Protein AF-A0A2H9QC93-F1 (afdb_monomer_lite)

Radius of gyration: 19.46 Å; chains: 1; bounding box: 47×38×58 Å

Sequence (223 aa):
YMKEIALVILLTTVISAYIIFNTILGAKALGFVEGIILLGIFLWYAFYSLRRKPRIGKANCDINRSQALHAFLIFTAAIILVLISSSFVVDNAIKLARIFNIAESFIGATIIAIGTSLPELSIGMAAIRKKQYGLALGDAVGSNAINLTLVLGMAAVLNPVTVILPIFIAALLFAIVANMILFYVTAVMPKLDRRGGLGFLLIYVLYIVVIFYLQSRELGVGL

Structure (mmCIF, N/CA/C/O backbone):
data_AF-A0A2H9QC93-F1
#
_entry.id   AF-A0A2H9QC93-F1
#
loop_
_atom_site.group_PDB
_atom_site.id
_atom_site.type_symbol
_atom_site.label_atom_id
_atom_site.label_alt_id
_atom_site.label_comp_id
_atom_site.label_asym_id
_atom_site.label_entity_id
_atom_site.label_seq_id
_atom_site.pdbx_PDB_ins_code
_atom_site.Cartn_x
_atom_site.Cartn_y
_atom_site.Cartn_z
_atom_site.occupancy
_atom_site.B_iso_or_equiv
_atom_site.auth_seq_id
_atom_site.auth_comp_id
_atom_site.auth_asym_id
_atom_site.auth_atom_id
_atom_site.pdbx_PDB_model_num
ATOM 1 N N . TYR A 1 1 ? -16.459 5.402 9.717 1.00 59.66 1 TYR A N 1
ATOM 2 C CA . TYR A 1 1 ? -16.191 4.083 9.127 1.00 59.66 1 TYR A CA 1
ATOM 3 C C . TYR A 1 1 ? -16.734 3.936 7.716 1.00 59.66 1 TYR A C 1
ATOM 5 O O . TYR A 1 1 ? -16.014 4.330 6.818 1.00 59.66 1 TYR A O 1
ATOM 13 N N . MET A 1 2 ? -17.966 3.471 7.463 1.00 65.56 2 MET A N 1
ATOM 14 C CA . MET A 1 2 ? -18.356 3.074 6.088 1.00 65.56 2 MET A CA 1
ATOM 15 C C . MET A 1 2 ? -18.277 4.199 5.038 1.00 65.56 2 MET A C 1
ATOM 17 O O . MET A 1 2 ? -17.755 3.978 3.956 1.00 65.56 2 MET A O 1
ATOM 21 N N . LYS A 1 3 ? -18.702 5.429 5.371 1.00 71.94 3 LYS A N 1
ATOM 22 C CA . LYS A 1 3 ? -18.590 6.586 4.455 1.00 71.94 3 LYS A CA 1
ATOM 23 C C . LYS A 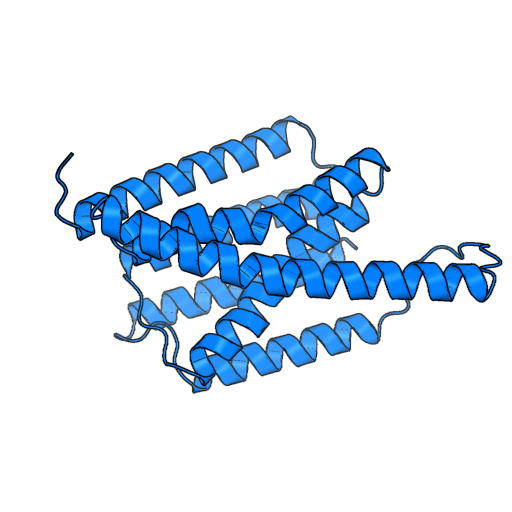1 3 ? -17.145 7.043 4.205 1.00 71.94 3 LYS A C 1
ATOM 25 O O . LYS A 1 3 ? -16.857 7.562 3.138 1.00 71.94 3 LYS A O 1
ATOM 30 N N . GLU A 1 4 ? -16.252 6.878 5.182 1.00 74.44 4 GLU A N 1
ATOM 31 C CA . GLU A 1 4 ? -14.830 7.240 5.045 1.00 74.44 4 GLU A CA 1
ATOM 32 C C . GLU A 1 4 ? -14.110 6.211 4.185 1.00 74.44 4 GLU A C 1
ATOM 34 O O . GLU A 1 4 ? -13.444 6.578 3.228 1.00 74.44 4 GLU A O 1
ATOM 39 N N . ILE A 1 5 ? -14.336 4.928 4.471 1.00 77.38 5 ILE A N 1
ATOM 40 C CA . ILE A 1 5 ? -13.840 3.818 3.660 1.00 77.38 5 ILE A CA 1
ATOM 41 C C . ILE A 1 5 ? -14.307 3.978 2.209 1.00 77.38 5 ILE A C 1
ATOM 43 O O . ILE A 1 5 ? -13.490 3.934 1.299 1.00 77.38 5 ILE A O 1
ATOM 47 N N . ALA A 1 6 ? -15.595 4.253 1.992 1.00 81.50 6 ALA A N 1
ATOM 48 C CA . ALA A 1 6 ? -16.150 4.494 0.664 1.00 81.50 6 ALA A CA 1
ATOM 49 C C . ALA A 1 6 ? -15.491 5.682 -0.061 1.00 81.50 6 ALA A C 1
ATOM 51 O O . ALA A 1 6 ? -15.173 5.568 -1.241 1.00 81.50 6 ALA A O 1
ATOM 52 N N . LEU A 1 7 ? -15.258 6.803 0.636 1.00 82.56 7 LEU A N 1
ATOM 53 C CA . LEU A 1 7 ? -14.573 7.971 0.070 1.00 82.56 7 LEU A CA 1
ATOM 54 C C . LEU A 1 7 ? -13.136 7.635 -0.340 1.00 82.56 7 LEU A C 1
ATOM 56 O O . LEU A 1 7 ? -12.712 8.019 -1.426 1.00 82.56 7 LEU A O 1
ATOM 60 N N . VAL A 1 8 ? -12.401 6.917 0.511 1.00 84.50 8 VAL A N 1
ATOM 61 C CA . VAL A 1 8 ? -11.021 6.515 0.222 1.00 84.50 8 VAL A CA 1
ATOM 62 C C . VAL A 1 8 ? -10.971 5.558 -0.960 1.00 84.50 8 VAL A C 1
ATOM 64 O O . VAL A 1 8 ? -10.171 5.773 -1.861 1.00 84.50 8 VAL A O 1
ATOM 67 N N . ILE A 1 9 ? -11.852 4.556 -0.996 1.00 85.12 9 ILE A N 1
ATOM 68 C CA . ILE A 1 9 ? -11.943 3.609 -2.113 1.00 85.12 9 ILE A CA 1
ATOM 69 C C . ILE A 1 9 ? -12.261 4.343 -3.422 1.00 85.12 9 ILE A C 1
ATOM 71 O O . ILE A 1 9 ? -11.641 4.075 -4.449 1.00 85.12 9 ILE A O 1
ATOM 75 N N . LEU A 1 10 ? -13.203 5.291 -3.404 1.00 86.44 10 LEU A N 1
ATOM 76 C CA . LEU A 1 10 ? -13.526 6.092 -4.585 1.00 86.44 10 LEU A CA 1
ATOM 77 C C . LEU A 1 10 ? -12.310 6.905 -5.044 1.00 86.44 10 LEU A C 1
ATOM 79 O O . LEU A 1 10 ? -11.969 6.898 -6.223 1.00 86.44 10 LEU A O 1
ATOM 83 N N . LEU A 1 11 ? -11.639 7.572 -4.106 1.00 87.44 11 LEU A N 1
ATOM 84 C CA . LEU A 1 11 ? -10.477 8.410 -4.375 1.00 87.44 11 LEU A CA 1
ATOM 85 C C . LEU A 1 11 ? -9.320 7.597 -4.968 1.00 87.44 11 LEU A C 1
ATOM 87 O O . LEU A 1 11 ? -8.777 7.981 -6.001 1.00 87.44 11 LEU A O 1
ATOM 91 N N . THR A 1 12 ? -8.981 6.447 -4.381 1.00 85.81 12 THR A N 1
ATOM 92 C CA . THR A 1 12 ? -7.921 5.569 -4.898 1.00 85.81 12 THR A CA 1
ATOM 93 C C . THR A 1 12 ? -8.278 4.977 -6.261 1.00 85.81 12 THR A C 1
ATOM 95 O O . THR A 1 12 ? -7.402 4.838 -7.114 1.00 85.81 12 THR A O 1
ATOM 98 N N . THR A 1 13 ? -9.559 4.696 -6.513 1.00 87.50 13 THR A N 1
ATOM 99 C CA . THR A 1 13 ? -10.051 4.227 -7.820 1.00 87.50 13 THR A CA 1
ATOM 100 C C . THR A 1 13 ? -9.930 5.308 -8.892 1.00 87.50 13 THR A C 1
ATOM 102 O O . THR A 1 13 ? -9.418 5.034 -9.975 1.00 87.50 13 THR A O 1
ATOM 105 N N . VAL A 1 14 ? -10.345 6.544 -8.592 1.00 89.12 14 VAL A N 1
ATOM 106 C CA . VAL A 1 14 ? -10.242 7.681 -9.523 1.00 89.12 14 VAL A CA 1
ATOM 107 C C . VAL A 1 14 ? -8.781 7.999 -9.837 1.00 89.12 14 VAL A C 1
ATOM 109 O O . VAL A 1 14 ? -8.443 8.187 -11.003 1.00 89.12 14 VAL A O 1
ATOM 112 N N . ILE A 1 15 ? -7.905 7.994 -8.827 1.00 87.19 15 ILE A N 1
ATOM 113 C CA . ILE A 1 15 ? -6.460 8.177 -9.024 1.00 87.19 15 ILE A CA 1
ATOM 114 C C . ILE A 1 15 ? -5.897 7.079 -9.929 1.00 87.19 15 ILE A C 1
ATOM 116 O O . ILE A 1 15 ? -5.194 7.381 -10.890 1.00 87.19 15 ILE A O 1
ATOM 120 N N . SER A 1 16 ? -6.242 5.816 -9.668 1.00 84.31 16 SER A N 1
ATOM 121 C CA . SER A 1 16 ? -5.775 4.685 -10.481 1.00 84.31 16 SER A CA 1
ATOM 122 C C . SER A 1 16 ? -6.232 4.811 -11.938 1.00 84.31 16 SER A C 1
ATOM 124 O O . SER A 1 16 ? -5.433 4.625 -12.853 1.00 84.31 16 SER A O 1
ATOM 126 N N . ALA A 1 17 ? -7.493 5.189 -12.167 1.00 85.50 17 ALA A N 1
ATOM 127 C CA . ALA A 1 17 ? -8.035 5.400 -13.508 1.00 85.50 17 ALA A CA 1
ATOM 128 C C . ALA A 1 17 ? -7.360 6.575 -14.236 1.00 85.50 17 ALA A C 1
ATOM 130 O O . ALA A 1 17 ? -7.019 6.450 -15.412 1.00 85.50 17 ALA A O 1
ATOM 131 N N . TYR A 1 18 ? -7.120 7.689 -13.536 1.00 87.94 18 TYR A N 1
ATOM 132 C CA . TYR A 1 18 ? -6.386 8.837 -14.073 1.00 87.94 18 TYR A CA 1
ATOM 133 C C . TYR A 1 18 ? -4.965 8.450 -14.495 1.00 87.94 18 TYR A C 1
ATOM 135 O O . TYR A 1 18 ? -4.544 8.783 -15.601 1.00 87.94 18 TYR A O 1
ATOM 143 N N . ILE A 1 19 ? -4.246 7.706 -13.649 1.00 83.81 19 ILE A N 1
ATOM 144 C CA . ILE A 1 19 ? -2.886 7.251 -13.955 1.00 83.81 19 ILE A CA 1
ATOM 145 C C . ILE A 1 19 ? -2.888 6.352 -15.197 1.00 83.81 19 ILE A C 1
ATOM 147 O O . ILE A 1 19 ? -2.056 6.553 -16.081 1.00 83.81 19 ILE A O 1
ATOM 151 N N . ILE A 1 20 ? -3.833 5.409 -15.311 1.00 82.69 20 ILE A N 1
ATOM 152 C CA . ILE A 1 20 ? -3.966 4.557 -16.507 1.00 82.69 20 ILE A CA 1
ATOM 153 C C . ILE A 1 20 ? -4.199 5.414 -17.755 1.00 82.69 20 ILE A C 1
ATOM 155 O O . ILE A 1 20 ? -3.507 5.237 -18.755 1.00 82.69 20 ILE A O 1
ATOM 159 N N . PHE A 1 21 ? -5.142 6.356 -17.695 1.00 83.56 21 PHE A N 1
ATOM 160 C CA . PHE A 1 21 ? -5.472 7.232 -18.819 1.00 83.56 21 PHE A CA 1
ATOM 161 C C . PHE A 1 21 ? -4.267 8.068 -19.270 1.00 83.56 21 PHE A C 1
ATOM 163 O O . PHE A 1 21 ? -3.953 8.099 -20.459 1.00 83.56 21 PHE A O 1
ATOM 170 N N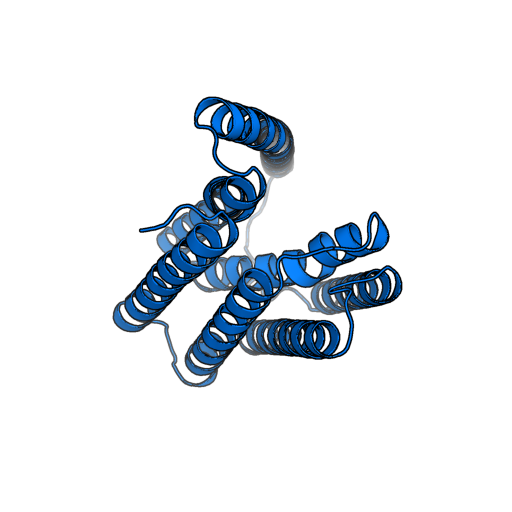 . ASN A 1 22 ? -3.548 8.676 -18.323 1.00 81.06 22 ASN A N 1
ATOM 171 C CA . ASN A 1 22 ? -2.343 9.457 -18.607 1.00 81.06 22 ASN A CA 1
ATOM 172 C C . ASN A 1 22 ? -1.232 8.585 -19.220 1.00 81.06 22 ASN A C 1
ATOM 174 O O . ASN A 1 22 ? -0.610 8.965 -20.208 1.00 81.06 22 ASN A O 1
ATOM 178 N N . THR A 1 23 ? -1.047 7.372 -18.686 1.00 77.56 23 THR A N 1
ATOM 179 C CA . THR A 1 23 ? -0.049 6.401 -19.170 1.00 77.56 23 THR A CA 1
ATOM 180 C C . THR A 1 23 ? -0.344 5.921 -20.597 1.00 77.56 23 THR A C 1
ATOM 182 O O . THR A 1 23 ? 0.581 5.666 -21.361 1.00 77.56 23 THR A O 1
ATOM 185 N N . ILE A 1 24 ? -1.618 5.804 -20.989 1.00 78.00 24 ILE A N 1
ATOM 186 C CA . ILE A 1 24 ? -2.009 5.425 -22.359 1.00 78.00 24 ILE A CA 1
ATOM 187 C C . ILE A 1 24 ? -1.773 6.582 -23.347 1.00 78.00 24 ILE A C 1
ATOM 189 O O . ILE A 1 24 ? -1.448 6.337 -24.508 1.00 78.00 24 ILE A O 1
ATOM 193 N N . LEU A 1 25 ? -1.926 7.835 -22.902 1.00 76.38 25 LEU A N 1
ATOM 194 C CA . LEU A 1 25 ? -1.821 9.029 -23.750 1.00 76.38 25 LEU A CA 1
ATOM 195 C C . LEU A 1 25 ? -0.393 9.575 -23.925 1.00 76.38 25 LEU A C 1
ATOM 197 O O . LEU A 1 25 ? -0.166 10.375 -24.833 1.00 76.38 25 LEU A O 1
ATOM 201 N N . GLY A 1 26 ? 0.575 9.164 -23.102 1.00 66.38 26 GLY A N 1
ATOM 202 C CA . GLY A 1 26 ? 1.954 9.644 -23.189 1.00 66.38 26 GLY A CA 1
ATOM 203 C C . GLY A 1 26 ? 2.968 8.694 -22.551 1.00 66.38 26 GLY A C 1
ATOM 204 O O . GLY A 1 26 ? 2.665 7.964 -21.618 1.00 66.38 26 GLY A O 1
ATOM 205 N N . ALA A 1 27 ? 4.213 8.721 -23.032 1.00 58.69 27 ALA A N 1
ATOM 206 C CA . ALA A 1 27 ? 5.264 7.759 -22.669 1.00 58.69 27 ALA A CA 1
ATOM 207 C C . ALA A 1 27 ? 5.741 7.793 -21.192 1.00 58.69 27 ALA A C 1
ATOM 209 O O . ALA A 1 27 ? 6.632 7.025 -20.829 1.00 58.69 27 ALA A O 1
ATOM 210 N N . LYS A 1 28 ? 5.199 8.669 -20.331 1.00 64.38 28 LYS A N 1
ATOM 211 C CA . LYS A 1 28 ? 5.548 8.759 -18.900 1.00 64.38 28 LYS A CA 1
ATOM 212 C C . LYS A 1 28 ? 4.322 8.440 -18.049 1.00 64.38 28 LYS A C 1
ATOM 214 O O . LYS A 1 28 ? 3.309 9.116 -18.173 1.00 64.38 28 LYS A O 1
ATOM 219 N N . ALA A 1 29 ? 4.436 7.453 -17.160 1.00 66.31 29 ALA A N 1
ATOM 220 C CA . ALA A 1 29 ? 3.321 7.044 -16.307 1.00 66.31 29 ALA A CA 1
ATOM 221 C C . ALA A 1 29 ? 3.020 8.057 -15.193 1.00 66.31 29 ALA A C 1
ATOM 223 O O . ALA A 1 29 ? 1.859 8.385 -14.955 1.00 66.31 29 ALA A O 1
ATOM 224 N N . LEU A 1 30 ? 4.057 8.586 -14.533 1.00 79.62 30 LEU A N 1
ATOM 225 C CA . LEU A 1 30 ? 3.939 9.643 -13.524 1.00 79.62 30 LEU A CA 1
ATOM 226 C C . LEU A 1 30 ? 5.135 10.594 -13.582 1.00 79.62 30 LEU A C 1
ATOM 228 O O . LEU A 1 30 ? 6.289 10.164 -13.511 1.00 79.62 30 LEU A O 1
ATOM 232 N N . GLY A 1 31 ? 4.855 11.891 -13.684 1.00 85.69 31 GLY A N 1
ATOM 233 C CA . GLY A 1 31 ? 5.841 12.957 -13.615 1.00 85.69 31 GLY A CA 1
ATOM 234 C C . GLY A 1 31 ? 5.791 13.729 -12.297 1.00 85.69 31 GLY A C 1
ATOM 235 O O . GLY A 1 31 ? 5.028 13.438 -11.376 1.00 85.69 31 GLY A O 1
ATOM 236 N N . PHE A 1 32 ? 6.628 14.761 -12.231 1.00 88.69 32 PHE A N 1
ATOM 237 C CA . PHE A 1 32 ? 6.755 15.637 -11.068 1.00 88.69 32 PHE A CA 1
ATOM 238 C C . PHE A 1 32 ? 5.438 16.345 -10.711 1.00 88.69 32 PHE A C 1
ATOM 240 O O . PHE A 1 32 ? 5.093 16.467 -9.536 1.00 88.69 32 PHE A O 1
ATOM 247 N N . VAL A 1 33 ? 4.683 16.789 -11.725 1.00 89.19 33 VAL A N 1
ATOM 248 C CA . VAL A 1 33 ? 3.412 17.506 -11.536 1.00 89.19 33 VAL A CA 1
ATOM 249 C C . VAL A 1 33 ? 2.370 16.585 -10.909 1.00 89.19 33 VAL A C 1
ATOM 251 O O . VAL A 1 33 ? 1.734 16.956 -9.922 1.00 89.19 33 VAL A O 1
ATOM 254 N N . GLU A 1 34 ? 2.232 15.364 -11.426 1.00 89.00 34 GLU A N 1
ATOM 255 C CA . GLU A 1 34 ? 1.343 14.349 -10.862 1.00 89.00 34 GLU A CA 1
ATOM 256 C C . GLU A 1 34 ? 1.750 13.994 -9.430 1.00 89.00 34 GLU A C 1
ATOM 258 O O . GLU A 1 34 ? 0.888 13.869 -8.560 1.00 89.00 34 GLU A O 1
ATOM 263 N N . GLY A 1 35 ? 3.056 13.916 -9.159 1.00 91.06 35 GLY A N 1
ATOM 264 C CA . GLY A 1 35 ? 3.582 13.714 -7.813 1.00 91.06 35 GLY A CA 1
ATOM 265 C C . GLY A 1 35 ? 3.124 14.789 -6.821 1.00 91.06 35 GLY A C 1
ATOM 266 O O . GLY A 1 35 ? 2.610 14.460 -5.751 1.00 91.06 35 GLY A O 1
ATOM 267 N N . ILE A 1 36 ? 3.216 16.073 -7.189 1.00 93.69 36 ILE A N 1
ATOM 268 C CA . ILE A 1 36 ? 2.723 17.183 -6.352 1.00 93.69 36 ILE A CA 1
ATOM 269 C C . ILE A 1 36 ? 1.214 17.074 -6.115 1.00 93.69 36 ILE A C 1
ATOM 271 O O . ILE A 1 36 ? 0.755 17.274 -4.988 1.00 93.69 36 ILE A O 1
ATOM 275 N N . ILE A 1 37 ? 0.438 16.744 -7.151 1.00 92.81 37 ILE A N 1
ATOM 276 C CA . ILE A 1 37 ? -1.017 16.580 -7.034 1.00 92.81 37 ILE A CA 1
ATOM 277 C C . ILE A 1 37 ? -1.347 15.470 -6.028 1.00 92.81 37 ILE A C 1
ATOM 279 O O . ILE A 1 37 ? -2.167 15.680 -5.131 1.00 92.81 37 ILE A O 1
ATOM 283 N N . LEU A 1 38 ? -0.679 14.316 -6.121 1.00 93.19 38 LEU A N 1
ATOM 284 C CA . LEU A 1 38 ? -0.872 13.194 -5.198 1.00 93.19 38 LEU A CA 1
ATOM 285 C C . LEU A 1 38 ? -0.523 13.560 -3.750 1.00 93.19 38 LEU A C 1
ATOM 287 O O . LEU A 1 38 ? -1.285 13.232 -2.837 1.00 93.19 38 LEU A O 1
ATOM 291 N N . LEU A 1 39 ? 0.567 14.301 -3.532 1.00 94.88 39 LEU A N 1
ATOM 292 C CA . LEU A 1 39 ? 0.931 14.803 -2.203 1.00 94.88 39 LEU A CA 1
ATOM 293 C C . LEU A 1 39 ? -0.089 15.820 -1.669 1.00 94.88 39 LEU A C 1
ATOM 295 O O . LEU A 1 39 ? -0.432 15.789 -0.486 1.00 94.88 39 LEU A O 1
ATOM 299 N N . GLY A 1 40 ? -0.635 16.683 -2.529 1.00 94.88 40 GLY A N 1
ATOM 300 C CA . GLY A 1 40 ? -1.725 17.592 -2.169 1.00 94.88 40 GLY A CA 1
ATOM 301 C C . GLY A 1 40 ? -2.985 16.840 -1.729 1.00 94.88 40 GLY A C 1
ATOM 302 O O . GLY A 1 40 ? -3.584 17.174 -0.702 1.00 94.88 40 GLY A O 1
ATOM 303 N N . ILE A 1 41 ? -3.346 15.775 -2.451 1.00 93.12 41 ILE A N 1
ATOM 304 C CA . ILE A 1 41 ? -4.461 14.889 -2.091 1.00 93.12 41 ILE A CA 1
ATOM 305 C C . ILE A 1 41 ? -4.188 14.179 -0.758 1.00 93.12 41 ILE A C 1
ATOM 307 O O . ILE A 1 41 ? -5.089 14.109 0.080 1.00 93.12 41 ILE A O 1
ATOM 311 N N . PHE A 1 42 ? -2.960 13.702 -0.526 1.00 93.62 42 PHE A N 1
ATOM 312 C CA . PHE A 1 42 ? -2.562 13.106 0.752 1.00 93.62 42 PHE A CA 1
ATOM 313 C C . PHE A 1 42 ? -2.759 14.084 1.916 1.00 93.62 42 PHE A C 1
ATOM 315 O O . PHE A 1 42 ? -3.401 13.735 2.907 1.00 93.62 42 PHE A O 1
ATOM 322 N N . LEU A 1 43 ? -2.249 15.315 1.793 1.00 94.06 43 LEU A N 1
ATOM 323 C CA . LEU A 1 43 ? -2.374 16.339 2.834 1.00 94.06 43 LEU A CA 1
ATOM 324 C C . LEU A 1 43 ? -3.838 16.697 3.099 1.00 94.06 43 LEU A C 1
ATOM 326 O O . LEU A 1 43 ? -4.251 16.792 4.258 1.00 94.06 43 LEU A O 1
ATOM 330 N N . TRP A 1 44 ? -4.640 16.843 2.042 1.00 92.44 44 TRP A N 1
ATOM 331 C CA . TRP A 1 44 ? -6.077 17.070 2.167 1.00 92.44 44 TRP A CA 1
ATOM 332 C C . TRP A 1 44 ? -6.771 15.915 2.896 1.00 92.44 44 TRP A C 1
ATOM 334 O O . TRP A 1 44 ? -7.521 16.156 3.845 1.00 92.44 44 TRP A O 1
ATOM 344 N N . TYR A 1 45 ? -6.494 14.668 2.508 1.00 88.06 45 TYR A N 1
ATOM 345 C CA . TYR A 1 45 ? -7.068 13.479 3.137 1.00 88.06 45 TYR A CA 1
ATOM 346 C C . TYR A 1 45 ? -6.660 13.362 4.611 1.00 88.06 45 TYR A C 1
ATOM 348 O O . TYR A 1 45 ? -7.520 13.161 5.474 1.00 88.06 45 TYR A O 1
ATOM 356 N N . ALA A 1 46 ? -5.376 13.554 4.922 1.00 88.44 46 ALA A N 1
ATOM 357 C CA . ALA A 1 46 ? -4.858 13.535 6.286 1.00 88.44 46 ALA A CA 1
ATOM 358 C C . ALA A 1 46 ? -5.541 14.602 7.152 1.00 88.44 46 ALA A C 1
ATOM 360 O O . ALA A 1 46 ? -6.014 14.316 8.252 1.00 88.44 46 ALA A O 1
ATOM 361 N N . PHE A 1 47 ? -5.680 15.822 6.635 1.00 89.94 4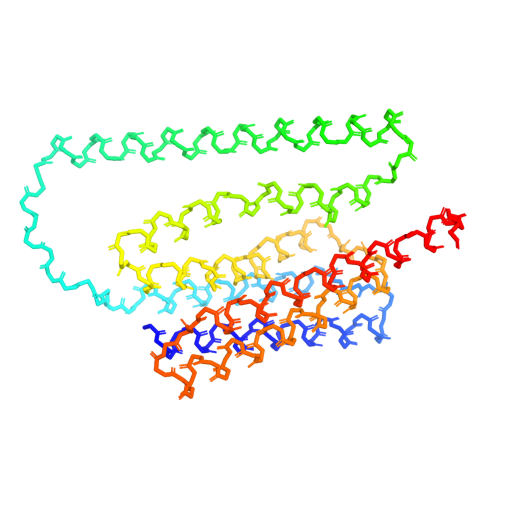7 PHE A N 1
ATOM 362 C CA . PHE A 1 47 ? -6.333 16.916 7.344 1.00 89.94 47 PHE A CA 1
ATOM 363 C C . PHE A 1 47 ? -7.838 16.698 7.538 1.00 89.94 47 PHE A C 1
ATOM 365 O O . PHE A 1 47 ? -8.374 16.939 8.624 1.00 89.94 47 PHE A O 1
ATOM 372 N N . TYR A 1 48 ? -8.522 16.210 6.503 1.00 86.75 48 TYR A N 1
ATOM 373 C CA . TYR A 1 48 ? -9.929 15.823 6.571 1.00 86.75 48 TYR A CA 1
ATOM 374 C C . TYR A 1 48 ? -10.156 14.726 7.622 1.00 86.75 48 TYR A C 1
ATOM 376 O O . TYR A 1 48 ? -11.113 14.807 8.396 1.00 86.75 48 TYR A O 1
ATOM 384 N N . SER A 1 49 ? -9.253 13.744 7.685 1.00 81.94 49 SER A N 1
ATOM 385 C CA . SER A 1 49 ? -9.279 12.654 8.662 1.00 81.94 49 SER A CA 1
ATOM 386 C C . SER A 1 49 ? -9.054 13.164 10.093 1.00 81.94 49 SER A C 1
ATOM 388 O O . SER A 1 49 ? -9.842 12.855 10.987 1.00 81.94 49 SER A O 1
ATOM 390 N N . LEU A 1 50 ? -8.061 14.037 10.308 1.00 82.31 50 LEU A N 1
ATOM 391 C CA . LEU A 1 50 ? -7.739 14.607 11.627 1.00 82.31 50 LEU A CA 1
ATOM 392 C C . LEU A 1 50 ? -8.840 15.513 12.195 1.00 82.31 50 LEU A C 1
ATOM 394 O O . LEU A 1 50 ? -9.046 15.558 13.407 1.00 82.31 50 LEU A O 1
ATOM 398 N N . ARG A 1 51 ? -9.561 16.251 11.344 1.00 83.38 51 ARG A N 1
ATOM 399 C CA . ARG A 1 51 ? -10.633 17.161 11.789 1.00 83.38 51 ARG A CA 1
ATOM 400 C C . ARG A 1 51 ? -11.904 16.444 12.239 1.00 83.38 51 ARG A C 1
ATOM 402 O O . ARG A 1 51 ? -12.801 17.075 12.804 1.00 83.38 51 ARG A O 1
ATOM 409 N N . ARG A 1 52 ? -12.017 15.138 12.008 1.00 74.56 52 ARG A N 1
ATOM 410 C CA . ARG A 1 52 ? -13.158 14.353 12.475 1.00 74.56 52 ARG A CA 1
ATOM 411 C C . ARG A 1 52 ? -12.892 13.873 13.897 1.00 74.56 52 ARG A C 1
ATOM 413 O O . ARG A 1 52 ? -11.884 13.236 14.175 1.00 74.56 52 ARG A O 1
ATOM 420 N N . LYS A 1 53 ? -13.831 14.146 14.811 1.00 60.31 53 LYS A N 1
ATOM 421 C CA . LYS A 1 53 ? -13.775 13.598 16.173 1.00 60.31 53 LYS A CA 1
ATOM 422 C C . LYS A 1 53 ? -13.704 12.068 16.080 1.00 60.31 53 LYS A C 1
ATOM 424 O O . LYS A 1 53 ? -14.606 11.483 15.468 1.00 60.31 53 LYS A O 1
ATOM 429 N N . PRO A 1 54 ? -12.697 11.417 16.689 1.00 58.62 54 PRO A N 1
ATOM 430 C CA . PRO A 1 54 ? -12.644 9.969 16.731 1.00 58.62 54 PRO A CA 1
ATOM 431 C C . PRO A 1 54 ? -13.952 9.455 17.333 1.00 58.62 54 PRO A C 1
ATOM 433 O O . PRO A 1 54 ? -14.312 9.828 18.450 1.00 58.62 54 PRO A O 1
ATOM 436 N N . ARG A 1 55 ? -14.673 8.574 16.631 1.00 54.12 55 ARG A N 1
ATOM 437 C CA . ARG A 1 55 ? -15.712 7.739 17.261 1.00 54.12 55 ARG A CA 1
ATOM 438 C C . ARG A 1 55 ? -15.034 6.621 18.055 1.00 54.12 55 ARG A C 1
ATOM 440 O O . ARG A 1 55 ? -15.300 5.443 17.849 1.00 54.12 55 ARG A O 1
ATOM 447 N N . ILE A 1 56 ? -14.109 7.000 18.926 1.00 54.84 56 ILE A N 1
ATOM 448 C CA . ILE A 1 56 ? -13.612 6.132 19.977 1.00 54.84 56 ILE A CA 1
ATOM 449 C C . ILE A 1 56 ? -14.688 6.253 21.049 1.00 54.84 56 ILE A C 1
ATOM 451 O O . ILE A 1 56 ? -14.862 7.322 21.636 1.00 54.84 56 ILE A O 1
ATOM 455 N N . GLY A 1 57 ? -15.497 5.205 21.230 1.00 48.69 57 GLY A N 1
ATOM 456 C CA . GLY A 1 57 ? -16.345 5.129 22.419 1.00 48.69 57 GLY A CA 1
ATOM 457 C C . GLY A 1 57 ? -15.442 5.379 23.618 1.00 48.69 57 GLY A C 1
ATOM 458 O O . GLY A 1 57 ? -14.363 4.793 23.639 1.00 48.69 57 GLY A O 1
ATOM 459 N N . LYS A 1 58 ? -15.815 6.308 24.515 1.00 43.62 58 LYS A N 1
ATOM 460 C CA . LYS A 1 58 ? -15.003 6.693 25.680 1.00 43.62 58 LYS A CA 1
ATOM 461 C C . LYS A 1 58 ? -14.435 5.423 26.310 1.00 43.62 58 LYS A C 1
ATOM 463 O O . LYS A 1 58 ? -15.157 4.685 26.972 1.00 43.62 58 LYS A O 1
ATOM 468 N N . ALA A 1 59 ? -13.165 5.142 26.043 1.00 51.88 59 ALA A N 1
ATOM 469 C CA . ALA A 1 59 ? -12.466 4.104 26.753 1.00 51.88 59 ALA A CA 1
ATOM 470 C C . ALA A 1 59 ? -12.250 4.715 28.131 1.00 51.88 59 ALA A C 1
ATOM 472 O O . ALA A 1 59 ? -11.468 5.655 28.268 1.00 51.88 59 ALA A O 1
ATOM 473 N N . ASN A 1 60 ? -13.015 4.257 29.123 1.00 51.25 60 ASN A N 1
ATOM 474 C CA . ASN A 1 60 ? -12.693 4.495 30.524 1.00 51.25 60 ASN A CA 1
ATOM 475 C C . ASN A 1 60 ? -11.404 3.721 30.805 1.00 51.25 60 ASN A C 1
ATOM 477 O O . ASN A 1 60 ? -11.422 2.600 31.305 1.00 51.25 60 ASN A O 1
ATOM 481 N N . CYS A 1 61 ? -10.288 4.277 30.362 1.00 58.16 61 CYS A N 1
ATOM 482 C CA . CYS A 1 61 ? -8.972 3.807 30.710 1.00 58.16 61 CYS A CA 1
ATOM 483 C C . CYS A 1 61 ? -8.345 4.945 31.496 1.00 58.16 61 CYS A C 1
ATOM 485 O O . CYS A 1 61 ? -7.898 5.933 30.912 1.00 58.16 61 CYS A O 1
ATOM 487 N N . ASP A 1 62 ? -8.320 4.796 32.816 1.00 69.50 62 ASP A N 1
ATOM 488 C CA . ASP A 1 62 ? -7.396 5.533 33.669 1.00 69.50 62 ASP A CA 1
ATOM 489 C C . ASP A 1 62 ? -5.983 5.038 33.329 1.00 69.50 62 ASP A C 1
ATOM 491 O O . ASP A 1 62 ? -5.410 4.173 33.992 1.00 69.50 62 ASP A O 1
ATOM 495 N N . ILE A 1 63 ? -5.453 5.502 32.193 1.00 75.75 63 ILE A N 1
ATOM 496 C CA . ILE A 1 63 ? -4.119 5.135 31.727 1.00 75.75 63 ILE A CA 1
ATOM 497 C C . ILE A 1 63 ? -3.129 5.876 32.615 1.00 75.75 63 ILE A C 1
ATOM 499 O O . ILE A 1 63 ? -2.992 7.098 32.545 1.00 75.75 63 ILE A O 1
ATOM 503 N N . ASN A 1 64 ? -2.417 5.128 33.452 1.00 86.50 64 ASN A N 1
ATOM 504 C CA . ASN A 1 64 ? -1.373 5.697 34.290 1.00 86.50 64 ASN A CA 1
ATOM 505 C C . ASN A 1 64 ? -0.208 6.209 33.413 1.00 86.50 64 ASN A C 1
ATOM 507 O O . ASN A 1 64 ? 0.114 5.614 32.380 1.00 86.50 64 ASN A O 1
ATOM 511 N N . ARG A 1 65 ? 0.484 7.277 33.835 1.00 86.94 65 ARG A N 1
ATOM 512 C CA . ARG A 1 65 ? 1.598 7.898 33.086 1.00 86.94 65 ARG A CA 1
ATOM 513 C C . ARG A 1 65 ? 2.697 6.890 32.724 1.00 86.94 65 ARG A C 1
ATOM 515 O O . ARG A 1 65 ? 3.269 6.966 31.641 1.00 86.94 65 ARG A O 1
ATOM 522 N N . SER A 1 66 ? 2.946 5.918 33.603 1.00 85.81 66 SER A N 1
ATOM 523 C CA . SER A 1 66 ? 3.891 4.818 33.365 1.00 85.81 66 SER A CA 1
ATOM 524 C C . SER A 1 66 ? 3.447 3.886 32.225 1.00 85.81 66 SER A C 1
ATOM 526 O O . SER A 1 66 ? 4.264 3.521 31.383 1.00 85.81 66 SER A O 1
ATOM 528 N N . GLN A 1 67 ? 2.150 3.569 32.128 1.00 87.94 67 GLN A N 1
ATOM 529 C CA . GLN A 1 67 ? 1.605 2.736 31.048 1.00 87.94 67 GLN A CA 1
ATOM 530 C C . GLN A 1 67 ? 1.663 3.458 29.699 1.00 87.94 67 GLN A C 1
ATOM 532 O O . GLN A 1 67 ? 2.027 2.850 28.695 1.00 87.94 67 GLN A O 1
ATOM 537 N N . ALA A 1 68 ? 1.367 4.762 29.679 1.00 88.56 68 ALA A N 1
ATOM 538 C CA . ALA A 1 68 ? 1.487 5.579 28.474 1.00 88.56 68 ALA A CA 1
ATOM 539 C C . ALA A 1 68 ? 2.942 5.656 27.980 1.00 88.56 68 ALA A C 1
ATOM 541 O O . ALA A 1 68 ? 3.196 5.477 26.790 1.00 88.56 68 ALA A O 1
ATOM 542 N N . LEU A 1 69 ? 3.900 5.859 28.894 1.00 92.12 69 LEU A N 1
ATOM 543 C CA . LEU A 1 69 ? 5.323 5.878 28.552 1.00 92.12 69 LEU A CA 1
ATOM 544 C C . LEU A 1 69 ? 5.787 4.519 28.015 1.00 92.12 69 LEU A C 1
ATOM 546 O O . LEU A 1 69 ? 6.461 4.468 26.992 1.00 92.12 69 LEU A O 1
ATOM 550 N N . HIS A 1 70 ? 5.393 3.420 28.661 1.00 92.56 70 HIS A N 1
ATOM 551 C CA . HIS A 1 70 ? 5.750 2.077 28.208 1.00 92.56 70 HIS A CA 1
ATOM 552 C C . HIS A 1 70 ? 5.186 1.773 26.812 1.00 92.56 70 HIS A C 1
ATOM 554 O O . HIS A 1 70 ? 5.916 1.299 25.943 1.00 92.56 70 HIS A O 1
ATOM 560 N N . ALA A 1 71 ? 3.919 2.122 26.562 1.00 90.50 71 ALA A N 1
ATOM 561 C C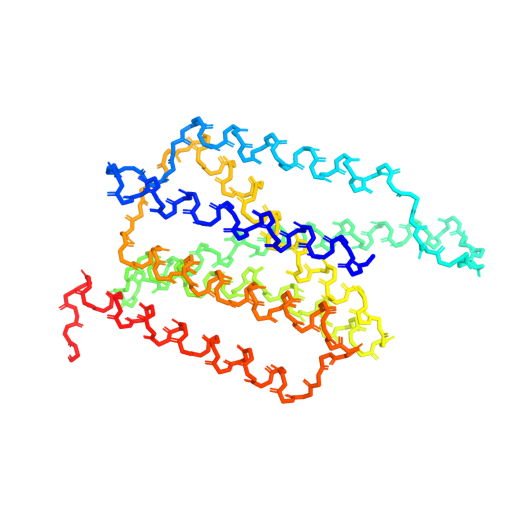A . ALA A 1 71 ? 3.301 1.980 25.246 1.00 90.50 71 ALA A CA 1
ATOM 562 C C . ALA A 1 71 ? 4.022 2.820 24.180 1.00 90.50 71 ALA A C 1
ATOM 564 O O . ALA A 1 71 ? 4.294 2.323 23.090 1.00 90.50 71 ALA A O 1
ATOM 565 N N . PHE A 1 72 ? 4.379 4.066 24.504 1.00 92.31 72 PHE A N 1
ATOM 566 C CA . PHE A 1 72 ? 5.116 4.948 23.602 1.00 92.31 72 PHE A CA 1
ATOM 567 C C . PHE A 1 72 ? 6.513 4.408 23.267 1.00 92.31 72 PHE A C 1
ATOM 569 O O . PHE A 1 72 ? 6.911 4.421 22.101 1.00 92.31 72 PHE A O 1
ATOM 576 N N . LEU A 1 73 ? 7.243 3.891 24.261 1.00 95.12 73 LEU A N 1
ATOM 577 C CA . LEU A 1 73 ? 8.564 3.293 24.054 1.00 95.12 73 LEU A CA 1
ATOM 578 C C . LEU A 1 73 ? 8.482 2.049 23.166 1.00 95.12 73 LEU A C 1
ATOM 580 O O . LEU A 1 73 ? 9.243 1.948 22.206 1.00 95.12 73 LEU A O 1
ATOM 584 N N . ILE A 1 74 ? 7.537 1.141 23.435 1.00 93.88 74 ILE A N 1
ATOM 585 C CA . ILE A 1 74 ? 7.327 -0.054 22.603 1.00 93.88 74 ILE A CA 1
ATOM 586 C C . ILE A 1 74 ? 6.960 0.346 21.174 1.00 93.88 74 ILE A C 1
ATOM 588 O O . ILE A 1 74 ? 7.526 -0.192 20.226 1.00 93.88 74 ILE A O 1
ATOM 592 N N . PHE A 1 75 ? 6.041 1.300 21.010 1.00 88.69 75 PHE A N 1
ATOM 593 C CA . PHE A 1 75 ? 5.616 1.778 19.696 1.00 88.69 75 PHE A CA 1
ATOM 594 C C . PHE A 1 75 ? 6.787 2.367 18.901 1.00 88.69 75 PHE A C 1
ATOM 596 O O . PHE A 1 75 ? 6.998 2.013 17.742 1.00 88.69 75 PHE A O 1
ATOM 603 N N . THR A 1 76 ? 7.596 3.208 19.545 1.00 91.44 76 THR A N 1
ATOM 604 C CA . THR A 1 76 ? 8.768 3.828 18.918 1.00 91.44 76 THR A CA 1
ATOM 605 C C . THR A 1 76 ? 9.826 2.783 18.554 1.00 91.44 76 THR A C 1
ATOM 607 O O . THR A 1 76 ? 10.338 2.791 17.436 1.00 91.44 76 THR A O 1
ATOM 610 N N . ALA A 1 77 ? 10.116 1.840 19.455 1.00 94.25 77 ALA A N 1
ATOM 611 C CA . ALA A 1 77 ? 11.055 0.751 19.190 1.00 94.25 77 ALA A CA 1
ATOM 612 C C . ALA A 1 77 ? 10.587 -0.146 18.031 1.00 94.25 77 ALA A C 1
ATOM 614 O O . ALA A 1 77 ? 11.393 -0.524 17.182 1.00 94.25 77 ALA A O 1
ATOM 615 N N . ALA A 1 78 ? 9.285 -0.442 17.955 1.00 89.94 78 ALA A N 1
ATOM 616 C CA . ALA A 1 78 ? 8.704 -1.220 16.867 1.00 89.94 78 ALA A CA 1
ATOM 617 C C . ALA A 1 78 ? 8.846 -0.509 15.512 1.00 89.94 78 ALA A C 1
ATOM 619 O O . ALA A 1 78 ? 9.243 -1.148 14.540 1.00 89.94 78 ALA A O 1
ATOM 620 N N . ILE A 1 79 ? 8.600 0.806 15.446 1.00 88.12 79 ILE A N 1
ATOM 621 C CA . ILE A 1 79 ? 8.812 1.592 14.219 1.00 88.12 79 ILE A CA 1
ATOM 622 C C . ILE A 1 79 ? 10.273 1.520 13.777 1.00 88.12 79 ILE A C 1
ATOM 624 O O . ILE A 1 79 ? 10.541 1.236 12.612 1.00 88.12 79 ILE A O 1
ATOM 628 N N . ILE A 1 80 ? 11.219 1.734 14.694 1.00 91.00 80 ILE A N 1
ATOM 629 C CA . ILE A 1 80 ? 12.653 1.672 14.376 1.00 91.00 80 ILE A CA 1
ATOM 630 C C . ILE A 1 80 ? 13.019 0.292 13.816 1.00 91.00 80 ILE A C 1
ATOM 632 O O . ILE A 1 80 ? 13.713 0.201 12.805 1.00 91.00 80 ILE A O 1
ATOM 636 N N . LEU A 1 81 ? 12.512 -0.781 14.426 1.00 90.50 81 LEU A N 1
ATOM 637 C CA . LEU A 1 81 ? 12.762 -2.141 13.960 1.00 90.50 81 LEU A CA 1
ATOM 638 C C . LEU A 1 81 ? 12.185 -2.389 12.557 1.00 90.50 81 LEU A C 1
ATOM 640 O O . LEU A 1 81 ? 12.846 -3.014 11.728 1.00 90.50 81 LEU A O 1
ATOM 644 N N . VAL A 1 82 ? 10.986 -1.878 12.263 1.00 86.00 82 VAL A N 1
ATOM 645 C CA . VAL A 1 82 ? 10.378 -1.956 10.923 1.00 86.00 82 VAL A CA 1
ATOM 646 C C . VAL A 1 82 ? 11.219 -1.195 9.897 1.00 86.00 82 VAL A C 1
ATOM 648 O O . VAL A 1 82 ? 11.521 -1.741 8.840 1.00 86.00 82 VAL A O 1
ATOM 651 N N . LEU A 1 83 ? 11.671 0.020 10.220 1.00 85.44 83 LEU A N 1
ATOM 652 C CA . LEU A 1 83 ? 12.518 0.812 9.321 1.00 85.44 83 LEU A CA 1
ATOM 653 C C . LEU A 1 83 ? 13.826 0.083 9.000 1.00 85.44 83 LEU A C 1
ATOM 655 O O . LEU A 1 83 ? 14.167 -0.079 7.831 1.00 85.44 83 LEU A O 1
ATOM 659 N N . ILE A 1 84 ? 14.520 -0.423 10.022 1.00 89.06 84 ILE A N 1
ATOM 660 C CA . ILE A 1 84 ? 15.781 -1.151 9.844 1.00 89.06 84 ILE A CA 1
ATOM 661 C C . ILE A 1 84 ? 15.558 -2.436 9.037 1.00 89.06 84 ILE A C 1
ATOM 663 O O . ILE A 1 84 ? 16.270 -2.691 8.066 1.00 89.06 84 ILE A O 1
ATOM 667 N N . SER A 1 85 ? 14.561 -3.242 9.415 1.00 85.94 85 SER A N 1
ATOM 668 C CA . SER A 1 85 ? 14.275 -4.509 8.731 1.00 85.94 85 SER A CA 1
ATOM 669 C C . SER A 1 85 ? 13.860 -4.310 7.273 1.00 85.94 85 SER A C 1
ATOM 671 O O . SER A 1 85 ? 14.264 -5.114 6.436 1.00 85.94 85 SER A O 1
ATOM 673 N N . SER A 1 86 ? 13.142 -3.231 6.943 1.00 81.69 86 SER A N 1
ATOM 674 C CA . SER A 1 86 ? 12.747 -2.933 5.562 1.00 81.69 86 SER A CA 1
ATOM 675 C C . SER A 1 86 ? 13.954 -2.781 4.627 1.00 81.69 86 SER A C 1
ATOM 677 O O . SER A 1 86 ? 13.984 -3.416 3.572 1.00 81.69 86 SER A O 1
ATOM 679 N N . SER A 1 87 ? 14.997 -2.056 5.049 1.00 83.50 87 SER A N 1
ATOM 680 C CA . SER A 1 87 ? 16.235 -1.902 4.273 1.00 83.50 87 SER A CA 1
ATOM 681 C C . SER A 1 87 ? 16.959 -3.235 4.092 1.00 83.50 87 SER A C 1
ATOM 683 O O . SER A 1 87 ? 17.333 -3.592 2.977 1.00 83.50 87 SER A O 1
ATOM 685 N N . PHE A 1 88 ? 17.081 -4.029 5.165 1.00 87.69 88 PHE A N 1
ATOM 686 C CA . PHE A 1 88 ? 17.689 -5.360 5.080 1.00 87.69 88 PHE A CA 1
ATOM 687 C C . PHE A 1 88 ? 16.934 -6.290 4.123 1.00 87.69 88 PHE A C 1
ATOM 689 O O . PHE A 1 88 ? 17.568 -7.049 3.390 1.00 87.69 88 PHE A O 1
ATOM 696 N N . VAL A 1 89 ? 15.600 -6.258 4.122 1.00 84.56 89 VAL A N 1
ATOM 697 C CA . VAL A 1 89 ? 14.788 -7.088 3.222 1.00 84.56 89 VAL A CA 1
ATOM 698 C C . VAL A 1 89 ? 15.028 -6.695 1.766 1.00 84.56 89 VAL A C 1
ATOM 700 O O . VAL A 1 89 ? 15.295 -7.576 0.951 1.00 84.56 89 VAL A O 1
ATOM 703 N N . VAL A 1 90 ? 14.994 -5.399 1.442 1.00 83.31 90 VAL A N 1
ATOM 704 C CA . VAL A 1 90 ? 15.205 -4.907 0.070 1.00 83.31 90 VAL A CA 1
ATOM 705 C C . VAL A 1 90 ? 16.606 -5.258 -0.434 1.00 83.31 90 VAL A C 1
ATOM 707 O O . VAL A 1 90 ? 16.737 -5.868 -1.498 1.00 83.31 90 VAL A O 1
ATOM 710 N N . ASP A 1 91 ? 17.647 -4.968 0.349 1.00 87.38 91 ASP A N 1
ATOM 711 C CA . ASP A 1 91 ? 19.037 -5.216 -0.053 1.00 87.38 91 ASP A CA 1
ATOM 712 C C . ASP A 1 91 ? 19.310 -6.704 -0.305 1.00 87.38 91 ASP A C 1
ATOM 714 O O . ASP A 1 91 ? 19.994 -7.076 -1.264 1.00 87.38 91 ASP A O 1
ATOM 718 N N . ASN A 1 92 ? 18.776 -7.583 0.548 1.00 89.00 92 ASN A N 1
ATOM 719 C CA . ASN A 1 92 ? 18.959 -9.024 0.385 1.00 89.00 92 ASN A CA 1
ATOM 720 C C . ASN A 1 92 ? 18.072 -9.602 -0.725 1.00 89.00 92 ASN A C 1
ATOM 722 O O . ASN A 1 92 ? 18.510 -10.519 -1.420 1.00 89.00 92 ASN A O 1
ATOM 726 N N . ALA A 1 93 ? 16.880 -9.047 -0.959 1.00 84.81 93 ALA A N 1
ATOM 727 C CA . ALA A 1 93 ? 16.041 -9.427 -2.091 1.00 84.81 93 ALA A CA 1
ATOM 728 C C . ALA A 1 93 ? 16.731 -9.112 -3.431 1.00 84.81 93 ALA A C 1
ATOM 730 O O . ALA A 1 93 ? 16.758 -9.966 -4.315 1.00 84.81 93 ALA A O 1
ATOM 731 N N . ILE A 1 94 ? 17.372 -7.944 -3.562 1.00 85.12 94 ILE A N 1
ATOM 732 C CA . ILE A 1 94 ? 18.152 -7.580 -4.759 1.00 85.12 94 ILE A CA 1
ATOM 733 C C . ILE A 1 94 ? 19.347 -8.527 -4.952 1.00 85.12 94 ILE A C 1
ATOM 735 O O . ILE A 1 94 ? 19.603 -8.989 -6.065 1.00 85.12 94 ILE A O 1
ATOM 739 N N . LYS A 1 95 ? 20.068 -8.878 -3.877 1.00 88.56 95 LYS A N 1
ATOM 740 C CA . LYS A 1 95 ? 21.166 -9.862 -3.951 1.00 88.56 95 LYS A CA 1
ATOM 741 C C . LYS A 1 95 ? 20.677 -11.226 -4.439 1.00 88.56 95 LYS A C 1
ATOM 743 O O . LYS A 1 95 ? 21.318 -11.817 -5.304 1.00 88.56 95 LYS A O 1
ATOM 748 N N . LEU A 1 96 ? 19.539 -11.701 -3.930 1.00 86.12 96 LEU A N 1
ATOM 749 C CA . LEU A 1 96 ? 18.917 -12.940 -4.403 1.00 86.12 96 LEU A CA 1
ATOM 750 C C . LEU A 1 96 ? 18.527 -12.833 -5.883 1.00 86.12 96 LEU A C 1
ATOM 752 O O . LEU A 1 96 ? 18.821 -13.758 -6.635 1.00 86.12 96 LEU A O 1
ATOM 756 N N . ALA A 1 97 ? 17.962 -11.700 -6.323 1.00 83.94 97 ALA A N 1
ATOM 757 C CA . ALA A 1 97 ? 17.633 -11.454 -7.733 1.00 83.94 97 ALA A CA 1
ATOM 758 C C . ALA A 1 97 ? 18.839 -11.706 -8.641 1.00 83.94 97 ALA A C 1
ATOM 760 O O . ALA A 1 97 ? 18.755 -12.462 -9.606 1.00 83.94 97 ALA A O 1
ATOM 761 N N . ARG A 1 98 ? 19.987 -11.132 -8.269 1.00 85.19 98 ARG A N 1
ATOM 762 C CA . ARG A 1 98 ? 21.235 -11.250 -9.029 1.00 85.19 98 ARG A CA 1
ATOM 763 C C . ARG A 1 98 ? 21.788 -12.671 -9.034 1.00 85.19 98 ARG A C 1
ATOM 765 O O . ARG A 1 98 ? 22.238 -13.126 -10.078 1.00 85.19 98 ARG A O 1
ATOM 772 N N . ILE A 1 99 ? 21.728 -13.382 -7.905 1.00 88.62 99 ILE A N 1
ATOM 773 C CA . ILE A 1 99 ? 22.200 -14.776 -7.807 1.00 88.62 99 ILE A CA 1
ATOM 774 C C . ILE A 1 99 ? 21.365 -15.704 -8.697 1.00 88.62 99 ILE A C 1
ATOM 776 O O . ILE A 1 99 ? 21.921 -16.551 -9.390 1.00 88.62 99 ILE A O 1
ATOM 780 N N . PHE A 1 100 ? 20.042 -15.534 -8.701 1.00 83.88 100 PHE A N 1
ATOM 781 C CA . PHE A 1 100 ? 19.132 -16.351 -9.508 1.00 83.88 100 PHE A CA 1
ATOM 782 C C . PHE A 1 100 ? 18.959 -15.841 -10.947 1.00 83.88 100 PHE A C 1
ATOM 784 O O . PHE A 1 100 ? 18.194 -16.428 -11.707 1.00 83.88 100 PHE A O 1
ATOM 791 N N . ASN A 1 101 ? 19.665 -14.770 -11.326 1.00 83.00 101 ASN A N 1
ATOM 792 C CA . ASN A 1 101 ? 19.561 -14.107 -12.625 1.00 83.00 101 ASN A CA 1
ATOM 793 C C . ASN A 1 101 ? 18.115 -13.710 -12.992 1.00 83.00 101 ASN A C 1
ATOM 795 O O . ASN A 1 101 ? 17.674 -13.830 -14.135 1.00 83.00 101 ASN A O 1
ATOM 799 N N . ILE A 1 102 ? 17.364 -13.259 -11.987 1.00 80.38 102 ILE A N 1
ATOM 800 C CA . ILE A 1 102 ? 15.989 -12.774 -12.104 1.00 80.38 102 ILE A CA 1
ATOM 801 C C . ILE A 1 102 ? 16.029 -11.245 -12.137 1.00 80.38 102 ILE A C 1
ATOM 803 O O . ILE A 1 102 ? 16.791 -10.617 -11.402 1.00 80.38 102 ILE A O 1
ATOM 807 N N . ALA A 1 103 ? 15.184 -10.625 -12.961 1.00 76.31 103 ALA A N 1
ATOM 808 C CA . ALA A 1 103 ? 15.113 -9.171 -13.037 1.00 76.31 103 ALA A CA 1
ATOM 809 C C . ALA A 1 103 ? 14.743 -8.539 -11.685 1.00 76.31 103 ALA A C 1
ATOM 811 O O . ALA A 1 103 ? 13.777 -8.945 -11.033 1.00 76.31 103 ALA A O 1
ATOM 812 N N . GLU A 1 104 ? 15.465 -7.485 -11.297 1.00 77.94 104 GLU A N 1
ATOM 813 C CA . GLU A 1 104 ? 15.204 -6.744 -10.054 1.00 77.94 104 GLU A CA 1
ATOM 814 C C . GLU A 1 104 ? 13.767 -6.187 -10.017 1.00 77.94 104 GLU A C 1
ATOM 816 O O . GLU A 1 104 ? 13.129 -6.185 -8.965 1.00 77.94 104 GLU A O 1
ATOM 821 N N . SER A 1 105 ? 13.209 -5.812 -11.177 1.00 72.00 105 SER A N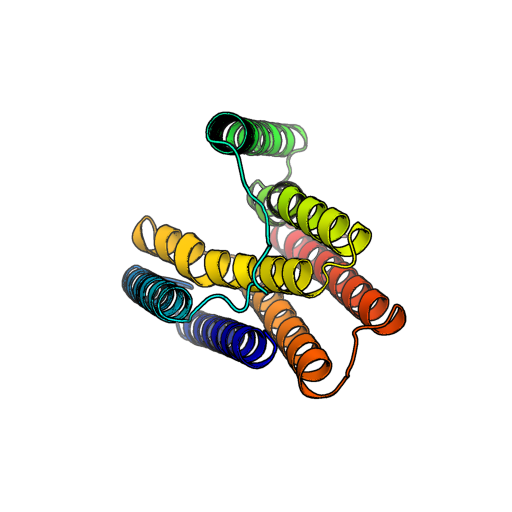 1
ATOM 822 C CA . SER A 1 105 ? 11.815 -5.367 -11.311 1.00 72.00 105 SER A CA 1
ATOM 823 C C . SER A 1 105 ? 10.800 -6.446 -10.924 1.00 72.00 105 SER A C 1
ATOM 825 O O . SER A 1 105 ? 9.792 -6.134 -10.291 1.00 72.00 105 SER A O 1
ATOM 827 N N . PHE A 1 106 ? 11.076 -7.715 -11.237 1.00 73.88 106 PHE A N 1
ATOM 828 C CA . PHE A 1 106 ? 10.211 -8.833 -10.863 1.00 73.88 106 PHE A CA 1
ATOM 829 C C . PHE A 1 106 ? 10.231 -9.074 -9.351 1.00 73.88 106 PHE A C 1
ATOM 831 O O . PHE A 1 106 ? 9.177 -9.220 -8.731 1.00 73.88 106 PHE A O 1
ATOM 838 N N . ILE A 1 107 ? 11.419 -9.074 -8.738 1.00 79.06 107 ILE A N 1
ATOM 839 C CA . ILE A 1 107 ? 11.566 -9.219 -7.280 1.00 79.06 107 ILE A CA 1
ATOM 840 C C . ILE A 1 107 ? 10.906 -8.043 -6.547 1.00 79.06 107 ILE A C 1
ATOM 842 O O . ILE A 1 107 ? 10.229 -8.254 -5.537 1.00 79.06 107 ILE A O 1
ATOM 846 N N . GLY A 1 108 ? 11.036 -6.829 -7.090 1.00 78.25 108 GLY A N 1
ATOM 847 C CA . GLY A 1 108 ? 10.345 -5.631 -6.616 1.00 78.25 108 GLY A CA 1
ATOM 848 C C . GLY A 1 108 ? 8.825 -5.783 -6.611 1.00 78.25 108 GLY A C 1
ATOM 849 O O . GLY A 1 108 ? 8.184 -5.582 -5.579 1.00 78.25 108 GLY A O 1
ATOM 850 N N . ALA A 1 109 ? 8.254 -6.197 -7.743 1.00 71.75 109 ALA A N 1
ATOM 851 C CA . ALA A 1 109 ? 6.810 -6.354 -7.911 1.00 71.75 109 ALA A CA 1
ATOM 852 C C . ALA A 1 109 ? 6.204 -7.526 -7.113 1.00 71.75 109 ALA A C 1
ATOM 854 O O . ALA A 1 109 ? 4.989 -7.565 -6.921 1.00 71.75 109 ALA A O 1
ATOM 855 N N . THR A 1 110 ? 7.022 -8.480 -6.656 1.00 75.69 110 THR A N 1
ATOM 856 C CA . THR A 1 110 ? 6.552 -9.708 -5.997 1.00 75.69 110 THR A CA 1
ATOM 857 C C . THR A 1 110 ? 7.005 -9.792 -4.542 1.00 75.69 110 THR A C 1
ATOM 859 O O . THR A 1 110 ? 6.240 -9.466 -3.639 1.00 75.69 110 THR A O 1
ATOM 862 N N . ILE A 1 111 ? 8.242 -10.220 -4.294 1.00 79.38 111 ILE A N 1
ATOM 863 C CA . ILE A 1 111 ? 8.761 -10.521 -2.955 1.00 79.38 111 ILE A CA 1
ATOM 864 C C . ILE A 1 111 ? 8.806 -9.262 -2.095 1.00 79.38 111 ILE A C 1
ATOM 866 O O . ILE A 1 111 ? 8.358 -9.299 -0.950 1.00 79.38 111 ILE A O 1
ATOM 870 N N . ILE A 1 112 ? 9.314 -8.153 -2.641 1.00 83.06 112 ILE A N 1
ATOM 871 C CA . ILE A 1 112 ? 9.395 -6.892 -1.897 1.00 83.06 112 ILE A CA 1
ATOM 872 C C . ILE A 1 112 ? 7.983 -6.369 -1.616 1.00 83.06 112 ILE A C 1
ATOM 874 O O . ILE A 1 112 ? 7.683 -6.066 -0.466 1.00 83.06 112 ILE A O 1
ATOM 878 N N . ALA A 1 113 ? 7.099 -6.349 -2.620 1.00 81.19 113 ALA A N 1
ATOM 879 C CA . ALA A 1 113 ? 5.710 -5.910 -2.460 1.00 81.19 113 ALA A CA 1
ATOM 880 C C . ALA A 1 113 ? 4.915 -6.742 -1.431 1.00 81.19 113 ALA A C 1
ATOM 882 O O . ALA A 1 113 ? 4.150 -6.192 -0.636 1.00 81.19 113 ALA A O 1
ATOM 883 N N . ILE A 1 114 ? 5.100 -8.068 -1.416 1.00 80.62 114 ILE A N 1
ATOM 884 C CA . ILE A 1 114 ? 4.508 -8.945 -0.395 1.00 80.62 114 ILE A CA 1
ATOM 885 C C . ILE A 1 114 ? 5.126 -8.639 0.968 1.00 80.62 114 ILE A C 1
ATOM 887 O O . ILE A 1 114 ? 4.396 -8.466 1.941 1.00 80.62 114 ILE A O 1
ATOM 891 N N . GLY A 1 115 ? 6.456 -8.547 1.039 1.00 79.75 115 GLY A N 1
ATOM 892 C CA . GLY A 1 115 ? 7.198 -8.314 2.275 1.00 79.75 115 GLY A CA 1
ATOM 893 C C . GLY A 1 115 ? 6.801 -7.017 2.977 1.00 79.75 115 GLY A C 1
ATOM 894 O O . GLY A 1 115 ? 6.608 -7.024 4.192 1.00 79.75 115 GLY A O 1
ATOM 895 N N . THR A 1 116 ? 6.606 -5.934 2.223 1.00 82.56 116 THR A N 1
ATOM 896 C CA . THR A 1 116 ? 6.149 -4.650 2.772 1.00 82.56 116 THR A CA 1
ATOM 897 C C . THR A 1 116 ? 4.688 -4.657 3.198 1.00 82.56 116 THR A C 1
ATOM 899 O O . THR A 1 116 ? 4.342 -3.801 3.993 1.00 82.56 116 THR A O 1
ATOM 902 N N . SER A 1 117 ? 3.872 -5.608 2.723 1.00 85.69 117 SER A N 1
ATOM 903 C CA . SER A 1 117 ? 2.449 -5.754 3.082 1.00 85.69 117 SER A CA 1
ATOM 904 C C . SER A 1 117 ? 2.200 -6.760 4.224 1.00 85.69 117 SER A C 1
ATOM 906 O O . SER A 1 117 ? 1.069 -6.930 4.694 1.00 85.69 117 SER A O 1
ATOM 908 N N . LEU A 1 118 ? 3.234 -7.499 4.653 1.00 84.25 118 LEU A N 1
ATOM 909 C CA . LEU A 1 118 ? 3.144 -8.453 5.765 1.00 84.25 118 LEU A CA 1
ATOM 910 C C . LEU A 1 118 ? 2.812 -7.788 7.113 1.00 84.25 118 LEU A C 1
ATOM 912 O O . LEU A 1 118 ? 2.017 -8.373 7.860 1.00 84.25 118 LEU A O 1
ATOM 916 N N . PRO A 1 119 ? 3.379 -6.616 7.470 1.00 83.25 119 PRO A N 1
ATOM 917 C CA . PRO A 1 119 ? 3.005 -5.913 8.695 1.00 83.25 119 PRO A CA 1
ATOM 918 C C . PRO A 1 119 ? 1.505 -5.598 8.761 1.00 83.25 119 PRO A C 1
ATOM 920 O O . PRO A 1 119 ? 0.867 -5.894 9.771 1.00 83.25 119 PRO A O 1
ATOM 923 N N . GLU A 1 120 ? 0.923 -5.092 7.679 1.00 86.38 120 GLU A N 1
ATOM 924 C CA . GLU A 1 120 ? -0.499 -4.762 7.535 1.00 86.38 120 GLU A CA 1
ATOM 925 C C . GLU A 1 120 ? -1.355 -6.025 7.652 1.00 86.38 120 GLU A C 1
ATOM 927 O O . GLU A 1 120 ? -2.327 -6.073 8.406 1.00 86.38 120 GLU A O 1
ATOM 932 N N . LEU A 1 121 ? -0.950 -7.112 6.989 1.00 87.56 121 LEU A N 1
ATOM 933 C CA . LEU A 1 121 ? -1.621 -8.404 7.131 1.00 87.56 121 LEU A CA 1
ATOM 934 C C . LEU A 1 121 ? -1.603 -8.895 8.591 1.00 87.56 121 LEU A C 1
ATOM 936 O O . LEU A 1 121 ? -2.620 -9.379 9.098 1.00 87.56 121 LEU A O 1
ATOM 940 N N . SER A 1 122 ? -0.479 -8.731 9.291 1.00 88.12 122 SER A N 1
ATOM 941 C CA . SER A 1 122 ? -0.343 -9.077 10.710 1.00 88.12 122 SER A CA 1
ATOM 942 C C . SER A 1 122 ? -1.253 -8.220 11.602 1.00 88.12 122 SER A C 1
ATOM 944 O O . SER A 1 122 ? -1.979 -8.762 12.447 1.00 88.12 122 SER A O 1
ATOM 946 N N . ILE A 1 123 ? -1.287 -6.901 11.378 1.00 88.00 123 ILE A N 1
ATOM 947 C CA . ILE A 1 123 ? -2.158 -5.951 12.089 1.00 88.00 123 ILE A CA 1
ATOM 948 C C . ILE A 1 123 ? -3.630 -6.303 11.853 1.00 88.00 123 ILE A C 1
ATOM 950 O O . ILE A 1 123 ? -4.392 -6.450 12.816 1.00 88.00 123 ILE A O 1
ATOM 954 N N . GLY A 1 124 ? -4.022 -6.522 10.598 1.00 89.88 124 GLY A N 1
ATOM 955 C CA . GLY A 1 124 ? -5.370 -6.927 10.213 1.00 89.88 124 GLY A CA 1
ATOM 956 C C . GLY A 1 124 ? -5.798 -8.236 10.878 1.00 89.88 124 GLY A C 1
ATOM 957 O O . GLY A 1 124 ? -6.871 -8.303 11.487 1.00 89.88 124 GLY A O 1
ATOM 958 N N . MET A 1 125 ? -4.947 -9.268 10.857 1.00 90.31 125 MET A N 1
ATOM 959 C CA . MET A 1 125 ? -5.226 -10.540 11.536 1.00 90.31 125 MET A CA 1
ATOM 960 C C . MET A 1 125 ? -5.358 -10.372 13.053 1.00 90.31 125 MET A C 1
ATOM 962 O O . MET A 1 125 ? -6.279 -10.933 13.658 1.00 90.31 125 MET A O 1
ATOM 966 N N . ALA A 1 126 ? -4.475 -9.595 13.684 1.00 90.19 126 ALA A N 1
ATOM 967 C CA . ALA A 1 126 ? -4.542 -9.321 15.116 1.00 90.19 126 ALA A CA 1
ATOM 968 C C . ALA A 1 126 ? -5.829 -8.566 15.493 1.00 90.19 126 ALA A C 1
ATOM 970 O O . ALA A 1 126 ? -6.490 -8.925 16.474 1.00 90.19 126 ALA A O 1
ATOM 971 N N . ALA A 1 127 ? -6.228 -7.571 14.697 1.00 89.06 127 ALA A N 1
ATOM 972 C CA . ALA A 1 127 ? -7.465 -6.818 14.883 1.00 89.06 127 ALA A CA 1
ATOM 973 C C . ALA A 1 127 ? -8.709 -7.711 14.721 1.00 89.06 127 ALA A C 1
ATOM 975 O O . ALA A 1 127 ? -9.612 -7.670 15.562 1.00 89.06 127 ALA A O 1
ATOM 976 N N . ILE A 1 128 ? -8.739 -8.583 13.707 1.00 88.94 128 ILE A N 1
ATOM 977 C CA . ILE A 1 128 ? -9.830 -9.550 13.493 1.00 88.94 128 ILE A CA 1
ATOM 978 C C . ILE A 1 128 ? -9.951 -10.519 14.675 1.00 88.94 128 ILE A C 1
ATOM 980 O O . ILE A 1 128 ? -11.059 -10.731 15.174 1.00 88.94 128 ILE A O 1
ATOM 984 N N . ARG A 1 129 ? -8.833 -11.059 15.186 1.00 91.12 129 ARG A N 1
ATOM 985 C CA . ARG A 1 129 ? -8.832 -11.934 16.380 1.00 91.12 129 ARG A CA 1
ATOM 986 C C . ARG A 1 129 ? -9.403 -11.229 17.613 1.00 91.12 129 ARG A C 1
ATOM 988 O O . ARG A 1 129 ? -10.076 -11.861 18.422 1.00 91.12 129 ARG A O 1
ATOM 995 N N . LYS A 1 130 ? -9.201 -9.913 17.721 1.00 90.50 130 LYS A N 1
ATOM 996 C CA . LYS A 1 130 ? -9.779 -9.054 18.770 1.00 90.50 130 LYS A CA 1
ATOM 997 C C . LYS A 1 130 ? -11.208 -8.577 18.463 1.00 90.50 130 LYS A C 1
ATOM 999 O O . LYS A 1 130 ? -11.738 -7.752 19.203 1.00 90.50 130 LYS A O 1
ATOM 1004 N N . LYS A 1 131 ? -11.844 -9.073 17.393 1.00 87.50 131 LYS A N 1
ATOM 1005 C CA . LYS A 1 131 ? -13.170 -8.646 16.895 1.00 87.50 131 LYS A CA 1
ATOM 1006 C C . LYS A 1 131 ? -13.248 -7.148 16.550 1.00 87.50 131 LYS A C 1
ATOM 1008 O O . LYS A 1 131 ? -14.332 -6.569 16.505 1.00 87.50 131 LYS A O 1
ATOM 1013 N N . GLN A 1 132 ? -12.109 -6.521 16.259 1.00 85.81 132 GLN A N 1
ATOM 1014 C CA . GLN A 1 132 ? -11.983 -5.115 15.873 1.00 85.81 132 GLN A CA 1
ATOM 1015 C C . GLN A 1 132 ? -11.996 -4.971 14.342 1.00 85.81 132 GLN A C 1
ATOM 1017 O O . GLN A 1 132 ? -11.059 -4.460 13.736 1.00 85.81 132 GLN A O 1
ATOM 1022 N N . TYR A 1 133 ? -13.075 -5.419 13.694 1.00 83.69 133 TYR A N 1
ATOM 1023 C CA . TYR A 1 133 ? -13.180 -5.446 12.225 1.00 83.69 133 TYR A CA 1
ATOM 1024 C C . TYR A 1 133 ? -13.072 -4.062 11.571 1.00 83.69 133 TYR A C 1
ATOM 1026 O O . TYR A 1 133 ? -12.544 -3.942 10.472 1.00 83.69 133 TYR A O 1
ATOM 1034 N N . GLY A 1 134 ? -13.541 -3.012 12.257 1.00 80.62 134 GLY A N 1
ATOM 1035 C CA . GLY A 1 134 ? -13.371 -1.633 11.797 1.00 80.62 134 GLY A CA 1
ATOM 1036 C C . GLY A 1 134 ? -11.899 -1.237 11.707 1.00 80.62 134 GLY A C 1
ATOM 1037 O O . GLY A 1 134 ? -11.502 -0.654 10.709 1.00 80.62 134 GLY A O 1
ATOM 1038 N N . LEU A 1 135 ? -11.080 -1.626 12.692 1.00 83.38 135 LEU A N 1
ATOM 1039 C CA . LEU A 1 135 ? -9.641 -1.362 12.676 1.00 83.38 135 LEU A CA 1
ATOM 1040 C C . LEU A 1 135 ? -8.955 -2.112 11.529 1.00 83.38 135 LEU A C 1
ATOM 1042 O O . LEU A 1 135 ? -8.183 -1.506 10.801 1.00 83.38 135 LEU A O 1
ATOM 1046 N N . ALA A 1 136 ? -9.298 -3.387 11.316 1.00 85.56 136 ALA A N 1
ATOM 1047 C CA . ALA A 1 136 ? -8.749 -4.177 10.211 1.00 85.56 136 ALA A CA 1
ATOM 1048 C C . ALA A 1 136 ? -9.096 -3.588 8.828 1.00 85.56 136 ALA A C 1
ATOM 1050 O O . ALA A 1 136 ? -8.238 -3.506 7.956 1.00 85.56 136 ALA A O 1
ATOM 1051 N N . LEU A 1 137 ? -10.344 -3.147 8.626 1.00 83.06 137 LEU A N 1
ATOM 1052 C CA . LEU A 1 137 ? -10.760 -2.489 7.380 1.00 83.06 137 LEU A CA 1
ATOM 1053 C C . LEU A 1 137 ? -10.131 -1.102 7.214 1.00 83.06 137 LEU A C 1
ATOM 1055 O O . LEU A 1 137 ? -9.777 -0.722 6.102 1.00 83.06 137 LEU A O 1
ATOM 1059 N N . GLY A 1 138 ? -10.019 -0.341 8.304 1.00 83.00 138 GLY A N 1
ATOM 1060 C CA . GLY A 1 138 ? -9.389 0.977 8.306 1.00 83.00 138 GLY A CA 1
ATOM 1061 C C . GLY A 1 138 ? -7.907 0.907 7.948 1.00 83.00 138 GLY A C 1
ATOM 1062 O O . GLY A 1 138 ? -7.444 1.738 7.176 1.00 83.00 138 GLY A O 1
ATOM 1063 N N . ASP A 1 139 ? -7.206 -0.109 8.451 1.00 87.38 139 ASP A N 1
ATOM 1064 C CA . ASP A 1 139 ? -5.814 -0.405 8.113 1.00 87.38 139 ASP A CA 1
ATOM 1065 C C . ASP A 1 139 ? -5.665 -0.757 6.625 1.00 87.38 139 ASP A C 1
ATOM 1067 O O . ASP A 1 139 ? -4.972 -0.050 5.899 1.00 87.38 139 ASP A O 1
ATOM 1071 N N . ALA A 1 140 ? -6.424 -1.745 6.133 1.00 85.81 140 ALA A N 1
ATOM 1072 C CA . ALA A 1 140 ? -6.352 -2.194 4.739 1.00 85.81 140 ALA A CA 1
ATOM 1073 C C . ALA A 1 140 ? -6.677 -1.093 3.708 1.00 85.81 140 ALA A C 1
ATOM 1075 O O . ALA A 1 140 ? -6.071 -1.022 2.642 1.00 85.81 140 ALA A O 1
ATOM 1076 N N . VAL A 1 141 ? -7.656 -0.232 3.999 1.00 85.88 141 VAL A N 1
ATOM 1077 C CA . VAL A 1 141 ? -8.058 0.857 3.091 1.00 85.88 141 VAL A CA 1
ATOM 1078 C C . VAL A 1 141 ? -7.144 2.075 3.250 1.00 85.88 141 VAL A C 1
ATOM 1080 O O . VAL A 1 141 ? -6.823 2.745 2.267 1.00 85.88 141 VAL A O 1
ATOM 1083 N N . GLY A 1 142 ? -6.710 2.364 4.479 1.00 86.88 142 GLY A N 1
ATOM 1084 C CA . GLY A 1 142 ? -5.824 3.480 4.791 1.00 86.88 142 GLY A CA 1
ATOM 1085 C C . GLY A 1 142 ? -4.419 3.304 4.220 1.00 86.88 142 GLY A C 1
ATOM 1086 O O . GLY A 1 142 ? -3.890 4.257 3.647 1.00 86.88 142 GLY A O 1
ATOM 1087 N N . SER A 1 143 ? -3.841 2.102 4.308 1.00 88.38 143 SER A N 1
ATOM 1088 C CA . SER A 1 143 ? -2.516 1.802 3.748 1.00 88.38 143 SER A CA 1
ATOM 1089 C C . SER A 1 143 ? -2.500 1.953 2.225 1.00 88.38 143 SER A C 1
ATOM 1091 O O . SER A 1 143 ? -1.609 2.605 1.686 1.00 88.38 143 SER A O 1
ATOM 1093 N N . ASN A 1 144 ? -3.544 1.491 1.528 1.00 88.06 144 ASN A N 1
ATOM 1094 C CA . ASN A 1 144 ? -3.695 1.697 0.084 1.00 88.06 144 ASN A CA 1
ATOM 1095 C C . ASN A 1 144 ? -3.786 3.182 -0.298 1.00 88.06 144 ASN A C 1
ATOM 1097 O O . ASN A 1 144 ? -3.210 3.593 -1.307 1.00 88.06 144 ASN A O 1
ATOM 1101 N N . ALA A 1 145 ? -4.475 3.996 0.507 1.00 89.38 145 ALA A N 1
ATOM 1102 C CA . ALA A 1 145 ? -4.521 5.441 0.300 1.00 89.38 145 ALA A CA 1
ATOM 1103 C C . ALA A 1 145 ? -3.126 6.058 0.426 1.00 89.38 145 ALA A C 1
ATOM 1105 O O . ALA A 1 145 ? -2.683 6.752 -0.483 1.00 89.38 145 ALA A O 1
ATOM 1106 N N . ILE A 1 146 ? -2.414 5.751 1.516 1.00 91.06 146 ILE A N 1
ATOM 1107 C CA . ILE A 1 146 ? -1.059 6.255 1.773 1.00 91.06 146 ILE A CA 1
ATOM 1108 C C . ILE A 1 146 ? -0.093 5.806 0.669 1.00 91.06 146 ILE A C 1
ATOM 1110 O O . ILE A 1 146 ? 0.683 6.625 0.178 1.00 91.06 146 ILE A O 1
ATOM 1114 N N . ASN A 1 147 ? -0.170 4.555 0.217 1.00 90.38 147 ASN A N 1
ATOM 1115 C CA . ASN A 1 147 ? 0.689 4.041 -0.848 1.00 90.38 147 ASN A CA 1
ATOM 1116 C C . ASN A 1 147 ? 0.457 4.776 -2.177 1.00 90.38 147 ASN A C 1
ATOM 1118 O O . ASN A 1 147 ? 1.417 5.183 -2.831 1.00 90.38 147 ASN A O 1
ATOM 1122 N N . LEU A 1 148 ? -0.802 5.014 -2.555 1.00 89.56 148 LEU A N 1
ATOM 1123 C CA . LEU A 1 148 ? -1.129 5.707 -3.805 1.00 89.56 148 LEU A CA 1
ATOM 1124 C C . LEU A 1 148 ? -0.898 7.219 -3.752 1.00 89.56 148 LEU A C 1
ATOM 1126 O O . LEU A 1 148 ? -0.576 7.809 -4.778 1.00 89.56 148 LEU A O 1
ATOM 1130 N N . THR A 1 149 ? -1.070 7.865 -2.598 1.00 92.62 149 THR A N 1
ATOM 1131 C CA . THR A 1 149 ? -0.946 9.326 -2.505 1.00 92.62 149 THR A CA 1
ATOM 1132 C C . THR A 1 149 ? 0.425 9.765 -2.003 1.00 92.62 149 THR A C 1
ATOM 1134 O O . THR A 1 149 ? 1.074 10.592 -2.635 1.00 92.62 149 THR A O 1
ATOM 1137 N N . LEU A 1 150 ? 0.891 9.219 -0.875 1.00 94.19 150 LEU A N 1
ATOM 1138 C CA . LEU A 1 150 ? 2.148 9.637 -0.254 1.00 94.19 150 LEU A CA 1
ATOM 1139 C C . LEU A 1 150 ? 3.344 8.943 -0.901 1.00 94.19 150 LEU A C 1
ATOM 1141 O O . LEU A 1 150 ? 4.247 9.625 -1.371 1.00 94.19 150 LEU A O 1
ATOM 1145 N N . VAL A 1 151 ? 3.357 7.606 -0.928 1.00 91.25 151 VAL A N 1
ATOM 1146 C CA . VAL A 1 151 ? 4.529 6.848 -1.402 1.00 91.25 151 VAL A CA 1
ATOM 1147 C C . VAL A 1 151 ? 4.737 7.077 -2.896 1.00 91.25 151 VAL A C 1
ATOM 1149 O O . VAL A 1 151 ? 5.814 7.507 -3.305 1.00 91.25 151 VAL A O 1
ATOM 1152 N N . LEU A 1 152 ? 3.696 6.868 -3.707 1.00 89.50 152 LEU A N 1
ATOM 1153 C CA . LEU A 1 152 ? 3.767 7.084 -5.152 1.00 89.50 152 LEU A CA 1
ATOM 1154 C C . LEU A 1 152 ? 3.966 8.565 -5.512 1.00 89.50 152 LEU A C 1
ATOM 1156 O O . LEU A 1 152 ? 4.738 8.870 -6.420 1.00 89.50 152 LEU A O 1
ATOM 1160 N N . GLY A 1 153 ? 3.328 9.486 -4.780 1.00 91.50 153 GLY A N 1
ATOM 1161 C CA . GLY A 1 153 ? 3.515 10.926 -4.970 1.00 91.50 153 GLY A CA 1
ATOM 1162 C C . GLY A 1 153 ? 4.952 11.367 -4.691 1.00 91.50 153 GLY A C 1
ATOM 1163 O O . GLY A 1 153 ? 5.558 12.058 -5.508 1.00 91.50 153 GLY A O 1
ATOM 1164 N N . MET A 1 154 ? 5.534 10.900 -3.582 1.00 93.56 154 MET A N 1
ATOM 1165 C CA . MET A 1 154 ? 6.930 11.171 -3.237 1.00 93.56 154 MET A CA 1
ATOM 1166 C C . MET A 1 154 ? 7.891 10.547 -4.254 1.00 93.56 154 MET A C 1
ATOM 1168 O O . MET A 1 154 ? 8.834 11.211 -4.681 1.00 93.56 154 MET A O 1
ATOM 1172 N N . ALA A 1 155 ? 7.637 9.306 -4.683 1.00 90.44 155 ALA A N 1
ATOM 1173 C CA . ALA A 1 155 ? 8.435 8.649 -5.713 1.00 90.44 155 ALA A CA 1
ATOM 1174 C C . ALA A 1 155 ? 8.459 9.477 -7.005 1.00 90.44 155 ALA A C 1
ATOM 1176 O O . ALA A 1 155 ? 9.542 9.779 -7.494 1.00 90.44 155 ALA A O 1
ATOM 1177 N N . ALA A 1 156 ? 7.294 9.925 -7.487 1.00 89.69 156 ALA A N 1
ATOM 1178 C CA . ALA A 1 156 ? 7.159 10.712 -8.713 1.00 89.69 156 ALA A CA 1
ATOM 1179 C C . ALA A 1 156 ? 7.797 12.113 -8.638 1.00 89.69 156 ALA A C 1
ATOM 1181 O O . ALA A 1 156 ? 8.313 12.606 -9.643 1.00 89.69 156 ALA A O 1
ATOM 1182 N N . VAL A 1 157 ? 7.785 12.752 -7.460 1.00 92.38 157 VAL A N 1
ATOM 1183 C CA . VAL A 1 157 ? 8.478 14.034 -7.224 1.00 92.38 157 VAL A CA 1
ATOM 1184 C C . VAL A 1 157 ? 9.994 13.857 -7.238 1.00 92.38 157 VAL A C 1
ATOM 1186 O O . VAL A 1 157 ? 10.697 14.686 -7.813 1.00 92.38 157 VAL A O 1
ATOM 1189 N N . LEU A 1 158 ? 10.503 12.797 -6.606 1.00 91.81 158 LEU A N 1
ATOM 1190 C CA . LEU A 1 158 ? 11.941 12.543 -6.532 1.00 91.81 158 LEU A CA 1
ATOM 1191 C C . LEU A 1 158 ? 12.509 12.090 -7.878 1.00 91.81 158 LEU A C 1
ATOM 1193 O O . LEU A 1 158 ? 13.571 12.558 -8.277 1.00 91.81 158 LEU A O 1
ATOM 1197 N N . ASN A 1 159 ? 11.816 11.185 -8.569 1.00 85.19 159 ASN A N 1
ATOM 1198 C CA . ASN A 1 159 ? 12.199 10.694 -9.886 1.00 85.19 159 ASN A CA 1
ATOM 1199 C C . ASN A 1 159 ? 10.947 10.345 -10.707 1.00 85.19 159 ASN A C 1
ATOM 1201 O O . ASN A 1 159 ? 10.115 9.568 -10.236 1.00 85.19 159 ASN A O 1
ATOM 1205 N N . PRO A 1 160 ? 10.814 10.841 -11.954 1.00 78.19 160 PRO A N 1
ATOM 1206 C CA . PRO A 1 160 ? 9.719 10.440 -12.830 1.00 78.19 160 PRO A CA 1
ATOM 1207 C C . PRO A 1 160 ? 9.639 8.916 -12.946 1.00 78.19 160 PRO A C 1
ATOM 1209 O O . PRO A 1 160 ? 10.625 8.255 -13.285 1.00 78.19 160 PRO A O 1
ATOM 1212 N N . VAL A 1 161 ? 8.463 8.359 -12.661 1.00 74.50 161 VAL A N 1
ATOM 1213 C CA . VAL A 1 161 ? 8.283 6.910 -12.607 1.00 74.50 161 VAL A CA 1
ATOM 1214 C C . VAL A 1 161 ? 8.149 6.393 -14.034 1.00 74.50 161 VAL A C 1
ATOM 1216 O O . VAL A 1 161 ? 7.163 6.657 -14.728 1.00 74.50 161 VAL A O 1
ATOM 1219 N N . THR A 1 162 ? 9.161 5.650 -14.474 1.00 70.56 162 THR A N 1
ATOM 1220 C CA . THR A 1 162 ? 9.093 4.846 -15.695 1.00 70.56 162 THR A CA 1
ATOM 1221 C C . THR A 1 162 ? 8.647 3.443 -15.312 1.00 70.56 162 THR A C 1
ATOM 1223 O O . THR A 1 162 ? 9.126 2.867 -14.337 1.00 70.56 162 THR A O 1
ATOM 1226 N N . VAL A 1 163 ? 7.667 2.911 -16.034 1.00 71.25 163 VAL A N 1
ATOM 1227 C CA . VAL A 1 163 ? 7.046 1.622 -15.718 1.00 71.25 163 VAL A CA 1
ATOM 1228 C C . VAL A 1 163 ? 6.948 0.771 -16.969 1.00 71.25 163 VAL A C 1
ATOM 1230 O O . VAL A 1 163 ? 6.807 1.284 -18.079 1.00 71.25 163 VAL A O 1
ATOM 1233 N N . ILE A 1 164 ? 6.963 -0.544 -16.770 1.00 71.56 164 ILE A N 1
ATOM 1234 C CA . ILE A 1 164 ? 6.611 -1.505 -17.811 1.00 71.56 164 ILE A CA 1
ATOM 1235 C C . ILE A 1 164 ? 5.091 -1.413 -17.995 1.00 71.56 164 ILE A C 1
ATOM 1237 O O . ILE A 1 164 ? 4.330 -1.888 -17.147 1.00 71.56 164 ILE A O 1
ATOM 1241 N N . LEU A 1 165 ? 4.657 -0.737 -19.067 1.00 73.69 165 LEU A N 1
ATOM 1242 C CA . LEU A 1 165 ? 3.258 -0.354 -19.302 1.00 73.69 165 LEU A CA 1
ATOM 1243 C C . LEU A 1 165 ? 2.256 -1.507 -19.094 1.00 73.69 165 LEU A C 1
ATOM 1245 O O . LEU A 1 165 ? 1.303 -1.306 -18.339 1.00 73.69 165 LEU A O 1
ATOM 1249 N N . PRO A 1 166 ? 2.447 -2.710 -19.678 1.00 78.25 166 PRO A N 1
ATOM 1250 C CA . PRO A 1 166 ? 1.485 -3.804 -19.522 1.00 78.25 166 PRO A CA 1
ATOM 1251 C C . PRO A 1 166 ? 1.301 -4.247 -18.068 1.00 78.25 166 PRO A C 1
ATOM 1253 O O . PRO A 1 166 ? 0.177 -4.461 -17.617 1.00 78.25 166 PRO A O 1
ATOM 1256 N N . ILE A 1 167 ? 2.401 -4.337 -17.318 1.00 79.31 167 ILE A N 1
ATOM 1257 C CA . ILE A 1 167 ? 2.415 -4.777 -15.917 1.00 79.31 167 ILE A CA 1
ATOM 1258 C C . ILE A 1 167 ? 1.733 -3.729 -15.037 1.00 79.31 167 ILE A C 1
ATOM 1260 O O . ILE A 1 167 ? 0.894 -4.058 -14.197 1.00 79.31 167 ILE A O 1
ATOM 1264 N N . PHE A 1 168 ? 2.057 -2.456 -15.260 1.00 79.88 168 PHE A N 1
ATOM 1265 C CA . PHE A 1 168 ? 1.514 -1.355 -14.475 1.00 79.88 168 PHE A CA 1
ATOM 1266 C C . PHE A 1 168 ? 0.014 -1.149 -14.715 1.00 79.88 168 PHE A C 1
ATOM 1268 O O . PHE A 1 168 ? -0.751 -1.010 -13.760 1.00 79.88 168 PHE A O 1
ATOM 1275 N N . ILE A 1 169 ? -0.429 -1.209 -15.976 1.00 82.50 169 ILE A N 1
ATOM 1276 C CA . ILE A 1 169 ? -1.853 -1.132 -16.324 1.00 82.50 169 ILE A CA 1
ATOM 1277 C C . ILE A 1 169 ? -2.610 -2.320 -15.726 1.00 82.50 169 ILE A C 1
ATOM 1279 O O . ILE A 1 169 ? -3.655 -2.114 -15.110 1.00 82.50 169 ILE A O 1
ATOM 1283 N N . ALA A 1 170 ? -2.083 -3.545 -15.844 1.00 85.00 170 ALA A N 1
ATOM 1284 C CA . ALA A 1 170 ? -2.710 -4.719 -15.243 1.00 85.00 170 ALA A CA 1
ATOM 1285 C C . ALA A 1 170 ? -2.881 -4.545 -13.726 1.00 85.00 170 ALA A C 1
ATOM 1287 O O . ALA A 1 170 ? -3.985 -4.729 -13.213 1.00 85.00 170 ALA A O 1
ATOM 1288 N N . ALA A 1 171 ? -1.836 -4.113 -13.013 1.00 84.00 171 ALA A N 1
ATOM 1289 C CA . ALA A 1 171 ? -1.905 -3.889 -11.570 1.00 84.00 171 ALA A CA 1
ATOM 1290 C C . ALA A 1 171 ? -2.968 -2.852 -11.173 1.00 84.00 171 ALA A C 1
ATOM 1292 O O . ALA A 1 171 ? -3.771 -3.110 -10.271 1.00 84.00 171 ALA A O 1
ATOM 1293 N N . LEU A 1 172 ? -3.034 -1.716 -11.873 1.00 86.06 172 LEU A N 1
ATOM 1294 C CA . LEU A 1 172 ? -4.039 -0.686 -11.603 1.00 86.06 172 LEU A CA 1
ATOM 1295 C C . LEU A 1 172 ? -5.463 -1.144 -11.956 1.00 86.06 172 LEU A C 1
ATOM 1297 O O . LEU A 1 172 ? -6.403 -0.807 -11.236 1.00 86.06 172 LEU A O 1
ATOM 1301 N N . LEU A 1 173 ? -5.645 -1.954 -13.003 1.00 88.12 173 LEU A N 1
ATOM 1302 C CA . LEU A 1 173 ? -6.947 -2.542 -13.336 1.00 88.12 173 LEU A CA 1
ATOM 1303 C C . LEU A 1 173 ? -7.428 -3.508 -12.249 1.00 88.12 173 LEU A C 1
ATOM 1305 O O . LEU A 1 173 ? -8.574 -3.406 -11.807 1.00 88.12 173 LEU A O 1
ATOM 1309 N N . PHE A 1 174 ? -6.561 -4.404 -11.772 1.00 89.81 174 PHE A N 1
ATOM 1310 C CA . PHE A 1 174 ? -6.892 -5.286 -10.649 1.00 89.81 174 PHE A CA 1
ATOM 1311 C C . PHE A 1 174 ? -7.217 -4.487 -9.382 1.00 89.81 174 PHE A C 1
ATOM 1313 O O . PHE A 1 174 ? -8.172 -4.830 -8.682 1.00 89.81 174 PHE A O 1
ATOM 1320 N N . ALA A 1 175 ? -6.497 -3.391 -9.120 1.00 87.50 175 ALA A N 1
ATOM 1321 C CA . ALA A 1 175 ? -6.797 -2.491 -8.009 1.00 87.50 175 ALA A CA 1
ATOM 1322 C C . ALA A 1 175 ? -8.184 -1.839 -8.148 1.00 87.50 175 ALA A C 1
ATOM 1324 O O . ALA A 1 175 ? -8.950 -1.832 -7.184 1.00 87.50 175 ALA A O 1
ATOM 1325 N N . ILE A 1 176 ? -8.550 -1.352 -9.341 1.00 89.19 176 ILE A N 1
ATOM 1326 C CA . ILE A 1 176 ? -9.883 -0.791 -9.622 1.00 89.19 176 ILE A CA 1
ATOM 1327 C C . ILE A 1 176 ? -10.975 -1.843 -9.394 1.00 89.19 176 ILE A C 1
ATOM 1329 O O . ILE A 1 176 ? -11.950 -1.567 -8.695 1.00 89.19 176 ILE A O 1
ATOM 1333 N N . VAL A 1 177 ? -10.808 -3.055 -9.929 1.00 90.12 177 VAL A N 1
ATOM 1334 C CA . VAL A 1 177 ? -11.784 -4.145 -9.761 1.00 90.12 177 VAL A CA 1
ATOM 1335 C C . VAL A 1 177 ? -11.938 -4.515 -8.285 1.00 90.12 177 VAL A C 1
ATOM 1337 O O . VAL A 1 177 ? -13.062 -4.592 -7.783 1.00 90.12 177 VAL A O 1
ATOM 1340 N N . ALA A 1 178 ? -10.829 -4.688 -7.563 1.00 88.06 178 ALA A N 1
ATOM 1341 C CA . ALA A 1 178 ? -10.850 -4.991 -6.135 1.00 88.06 178 ALA A CA 1
ATOM 1342 C C . ALA A 1 178 ? -11.539 -3.878 -5.329 1.00 88.06 178 ALA A C 1
ATOM 1344 O O . ALA A 1 178 ? -12.379 -4.166 -4.474 1.00 88.06 178 ALA A O 1
ATOM 1345 N N . ASN A 1 179 ? -11.252 -2.615 -5.644 1.00 88.81 179 ASN A N 1
ATOM 1346 C CA . ASN A 1 179 ? -11.887 -1.457 -5.025 1.00 88.81 179 ASN A CA 1
ATOM 1347 C C . ASN A 1 179 ? -13.391 -1.398 -5.309 1.00 88.81 179 ASN A C 1
ATOM 1349 O O . ASN A 1 179 ? -14.166 -1.154 -4.387 1.00 88.81 179 ASN A O 1
ATOM 1353 N N . MET A 1 180 ? -13.832 -1.664 -6.541 1.00 85.44 180 MET A N 1
ATOM 1354 C CA . MET A 1 180 ? -15.260 -1.701 -6.880 1.00 85.44 180 MET A CA 1
ATOM 1355 C C . MET A 1 180 ? -16.000 -2.797 -6.110 1.00 85.44 180 MET A C 1
ATOM 1357 O O . MET A 1 180 ? -17.076 -2.548 -5.563 1.00 85.44 180 MET A O 1
ATOM 1361 N N . ILE A 1 181 ? -15.414 -3.992 -6.011 1.00 85.25 181 ILE A N 1
ATOM 1362 C CA . ILE A 1 181 ? -15.994 -5.097 -5.237 1.00 85.25 181 ILE A CA 1
ATOM 1363 C C . ILE A 1 181 ? -16.030 -4.734 -3.751 1.00 85.25 181 ILE A C 1
ATOM 1365 O O . ILE A 1 181 ? -17.055 -4.920 -3.097 1.00 85.25 181 ILE A O 1
ATOM 1369 N N . LEU A 1 182 ? -14.947 -4.172 -3.210 1.00 83.94 182 LEU A N 1
ATOM 1370 C CA . LEU A 1 182 ? -14.885 -3.756 -1.810 1.00 83.94 182 LEU A CA 1
ATOM 1371 C C . LEU A 1 182 ? -15.892 -2.643 -1.506 1.00 83.94 182 LEU A C 1
ATOM 1373 O O . LEU A 1 182 ? -16.564 -2.692 -0.475 1.00 83.94 182 LEU A O 1
ATOM 1377 N N . PHE A 1 183 ? -16.053 -1.676 -2.409 1.00 84.06 183 PHE A N 1
ATOM 1378 C CA . PHE A 1 183 ? -17.083 -0.647 -2.320 1.00 84.06 183 PHE A CA 1
ATOM 1379 C C . PHE A 1 183 ? -18.477 -1.272 -2.304 1.00 84.06 183 PHE A C 1
ATOM 1381 O O . PHE A 1 183 ? -19.263 -0.964 -1.416 1.00 84.06 183 PHE A O 1
ATOM 1388 N N . TYR A 1 184 ? -18.775 -2.193 -3.224 1.00 82.19 184 TYR A N 1
ATOM 1389 C CA . TYR A 1 184 ? -20.063 -2.886 -3.255 1.00 82.19 184 TYR A CA 1
ATOM 1390 C C . TYR A 1 184 ? -20.332 -3.651 -1.954 1.00 82.19 184 TYR A C 1
ATOM 1392 O O . TYR A 1 184 ? -21.390 -3.492 -1.346 1.00 82.19 184 TYR A O 1
ATOM 1400 N N . VAL A 1 185 ? -19.360 -4.428 -1.468 1.00 78.81 185 VAL A N 1
ATOM 1401 C CA . VAL A 1 185 ? -19.505 -5.181 -0.216 1.00 78.81 185 VAL A CA 1
ATOM 1402 C C . VAL A 1 185 ? -19.716 -4.241 0.966 1.00 78.81 185 VAL A C 1
ATOM 1404 O O . VAL A 1 185 ? -20.580 -4.493 1.795 1.00 78.81 185 VAL A O 1
ATOM 1407 N N . THR A 1 186 ? -18.957 -3.152 1.056 1.00 75.88 186 THR A N 1
ATOM 1408 C CA . THR A 1 186 ? -19.072 -2.209 2.176 1.00 75.88 186 THR A CA 1
ATOM 1409 C C . THR A 1 186 ? -20.336 -1.344 2.092 1.00 75.88 186 THR A C 1
ATOM 1411 O O . THR A 1 186 ? -20.928 -1.020 3.118 1.00 75.88 186 THR A O 1
ATOM 1414 N N . ALA A 1 187 ? -20.801 -0.980 0.900 1.00 74.12 187 ALA A N 1
ATOM 1415 C CA . ALA A 1 187 ? -21.992 -0.153 0.732 1.00 74.12 187 ALA A CA 1
ATOM 1416 C C . ALA A 1 187 ? -23.299 -0.953 0.845 1.00 74.12 187 ALA A C 1
ATOM 1418 O O . ALA A 1 187 ? -24.286 -0.426 1.358 1.00 74.12 187 ALA A O 1
ATOM 1419 N N . VAL A 1 188 ? -23.312 -2.199 0.361 1.00 70.56 188 VAL A N 1
ATOM 1420 C CA . VAL A 1 188 ? -24.538 -2.997 0.184 1.00 70.56 188 VAL A CA 1
ATOM 1421 C C . VAL A 1 188 ? -24.638 -4.139 1.190 1.00 70.56 188 VAL A C 1
ATOM 1423 O O . VAL A 1 188 ? -25.731 -4.429 1.675 1.00 70.56 188 VAL A O 1
ATOM 1426 N N . MET A 1 189 ? -23.524 -4.793 1.537 1.00 67.50 189 MET A N 1
ATOM 1427 C CA . MET A 1 189 ? -23.557 -5.920 2.468 1.00 67.50 189 MET A CA 1
ATOM 1428 C C . MET A 1 189 ? -23.286 -5.476 3.912 1.00 67.50 189 MET A C 1
ATOM 1430 O O . MET A 1 189 ? -22.382 -4.686 4.177 1.00 67.50 189 MET A O 1
ATOM 1434 N N . PRO A 1 190 ? -24.013 -6.032 4.898 1.00 64.62 190 PRO A N 1
ATOM 1435 C CA . PRO A 1 190 ? -23.805 -5.681 6.300 1.00 64.62 190 PRO A CA 1
ATOM 1436 C C . PRO A 1 190 ? -22.469 -6.197 6.855 1.00 64.62 190 PRO A C 1
ATOM 1438 O O . PRO A 1 190 ? -21.966 -5.642 7.834 1.00 64.62 190 PRO A O 1
ATOM 1441 N N . LYS A 1 191 ? -21.908 -7.276 6.281 1.00 71.56 191 LYS A N 1
ATOM 1442 C CA . LYS A 1 191 ? -20.640 -7.903 6.696 1.00 71.56 191 LYS A CA 1
ATOM 1443 C C . LYS A 1 191 ? -19.973 -8.602 5.509 1.00 71.56 191 LYS A C 1
ATOM 1445 O O . LYS A 1 191 ? -20.665 -9.221 4.707 1.00 71.56 191 LYS A O 1
ATOM 1450 N N . LEU A 1 192 ? -18.640 -8.566 5.455 1.00 76.38 192 LEU A N 1
ATOM 1451 C CA . LEU A 1 192 ? -17.853 -9.436 4.579 1.00 76.38 192 LEU A CA 1
ATOM 1452 C C . LEU A 1 192 ? -17.816 -10.840 5.200 1.00 76.38 192 LEU A C 1
ATOM 1454 O O . LEU A 1 192 ? -17.316 -11.019 6.313 1.00 76.38 192 LEU A O 1
ATOM 1458 N N . ASP A 1 193 ? -18.383 -11.821 4.506 1.00 81.31 193 ASP A N 1
ATOM 1459 C CA . ASP A 1 193 ? -18.398 -13.216 4.935 1.00 81.31 193 ASP A CA 1
ATOM 1460 C C . ASP A 1 193 ? -17.180 -13.990 4.393 1.00 81.31 193 ASP A C 1
ATOM 1462 O O . ASP A 1 193 ? -16.352 -13.472 3.639 1.00 81.31 193 ASP A O 1
ATOM 1466 N N . ARG A 1 194 ? -17.051 -15.267 4.781 1.00 84.56 194 ARG A N 1
ATOM 1467 C CA . ARG A 1 194 ? -15.944 -16.124 4.316 1.00 84.56 194 ARG A CA 1
ATOM 1468 C C . ARG A 1 194 ? -15.927 -16.281 2.794 1.00 84.56 194 ARG A C 1
ATOM 1470 O O . ARG A 1 194 ? -14.847 -16.412 2.227 1.00 84.56 194 ARG A O 1
ATOM 1477 N N . ARG A 1 195 ? -17.093 -16.273 2.138 1.00 83.44 195 ARG A N 1
ATOM 1478 C CA . ARG A 1 195 ? -17.195 -16.424 0.679 1.00 83.44 195 ARG A CA 1
ATOM 1479 C C . ARG A 1 195 ? -16.699 -15.172 -0.036 1.00 83.44 195 ARG A C 1
ATOM 1481 O O . ARG A 1 195 ? -15.918 -15.298 -0.974 1.00 83.44 195 ARG A O 1
ATOM 1488 N N . GLY A 1 196 ? -17.060 -13.986 0.455 1.00 82.19 196 GLY A N 1
ATOM 1489 C CA . GLY A 1 196 ? -16.504 -12.723 -0.024 1.00 82.19 196 GLY A CA 1
ATOM 1490 C C . GLY A 1 196 ? -14.985 -12.662 0.146 1.00 82.19 196 GLY A C 1
ATOM 1491 O O . GLY A 1 196 ? -14.276 -12.315 -0.795 1.00 82.19 196 GLY A O 1
ATOM 1492 N N . GLY A 1 197 ? -14.470 -13.082 1.308 1.00 84.88 197 GLY A N 1
ATOM 1493 C CA . GLY A 1 197 ? -13.024 -13.175 1.550 1.00 84.88 197 GLY A CA 1
ATOM 1494 C C . GLY A 1 197 ? -12.304 -14.143 0.602 1.00 84.88 197 GLY A C 1
ATOM 1495 O O . GLY A 1 197 ? -11.241 -13.812 0.081 1.00 84.88 197 GLY A O 1
ATOM 1496 N N . LEU A 1 198 ? -12.899 -15.309 0.323 1.00 88.75 198 LEU A N 1
ATOM 1497 C CA . LEU A 1 198 ? -12.363 -16.262 -0.653 1.00 88.75 198 LEU A CA 1
ATOM 1498 C C . LEU A 1 198 ? -12.341 -15.669 -2.069 1.00 88.75 198 LEU A C 1
ATOM 1500 O O . LEU A 1 198 ? -11.371 -15.869 -2.793 1.00 88.75 198 LEU A O 1
ATOM 1504 N N . GLY A 1 199 ? -13.364 -14.894 -2.440 1.00 88.06 199 GLY A N 1
ATOM 1505 C CA . GLY A 1 199 ? -13.397 -14.160 -3.706 1.00 88.06 199 GLY A CA 1
ATOM 1506 C C . GLY A 1 199 ? -12.222 -13.189 -3.859 1.00 88.06 199 GLY A C 1
ATOM 1507 O O . GLY A 1 199 ? -11.542 -13.215 -4.882 1.00 88.06 199 GLY A O 1
ATOM 1508 N N . PHE A 1 200 ? -11.918 -12.394 -2.826 1.00 87.62 200 PHE A N 1
ATOM 1509 C CA . PHE A 1 200 ? -10.740 -11.514 -2.833 1.00 87.62 200 PHE A CA 1
ATOM 1510 C C . PHE A 1 200 ? -9.426 -12.290 -2.967 1.00 87.62 200 PHE A C 1
ATOM 1512 O O . PHE A 1 200 ? -8.532 -11.858 -3.691 1.00 87.62 200 PHE A O 1
ATOM 1519 N N . LEU A 1 201 ? -9.318 -13.450 -2.315 1.00 89.25 201 LEU A N 1
ATOM 1520 C CA . LEU A 1 201 ? -8.128 -14.296 -2.400 1.00 89.25 201 LEU A CA 1
ATOM 1521 C C . LEU A 1 201 ? -7.953 -14.872 -3.813 1.00 89.25 201 LEU A C 1
ATOM 1523 O O . LEU A 1 201 ? -6.847 -14.850 -4.344 1.00 89.25 201 LEU A O 1
ATOM 1527 N N . LEU A 1 202 ? -9.038 -15.308 -4.459 1.00 90.94 202 LEU A N 1
ATOM 1528 C CA . LEU A 1 202 ? -9.007 -15.774 -5.850 1.00 90.94 202 LEU A CA 1
ATOM 1529 C C . LEU A 1 202 ? -8.595 -14.664 -6.823 1.00 90.94 202 LEU A C 1
ATOM 1531 O O . LEU A 1 202 ? -7.769 -14.908 -7.700 1.00 90.94 202 LEU A O 1
ATOM 1535 N N . ILE A 1 203 ? -9.113 -13.443 -6.648 1.00 89.75 203 ILE A N 1
ATOM 1536 C CA . ILE A 1 203 ? -8.706 -12.279 -7.455 1.00 89.75 203 ILE A CA 1
ATOM 1537 C C . ILE A 1 203 ? -7.220 -11.976 -7.247 1.00 89.75 203 ILE A C 1
ATOM 1539 O O . ILE A 1 203 ? -6.516 -11.705 -8.215 1.00 89.75 203 ILE A O 1
ATOM 1543 N N . TYR A 1 204 ? -6.730 -12.057 -6.009 1.00 87.56 204 TYR A N 1
ATOM 1544 C CA . TYR A 1 204 ? -5.317 -11.844 -5.702 1.00 87.56 204 TYR A CA 1
ATOM 1545 C C . TYR A 1 204 ? -4.408 -12.914 -6.329 1.00 87.56 204 TYR A C 1
ATOM 1547 O O . TYR A 1 204 ? -3.374 -12.581 -6.905 1.00 87.56 204 TYR A O 1
ATOM 1555 N N . VAL A 1 205 ? -4.808 -14.189 -6.289 1.00 89.94 205 VAL A N 1
ATOM 1556 C CA . VAL A 1 205 ? -4.076 -15.274 -6.966 1.00 89.94 205 VAL A CA 1
ATOM 1557 C C . VAL A 1 205 ? -4.072 -15.060 -8.479 1.00 89.94 205 VAL A C 1
ATOM 1559 O O . VAL A 1 205 ? -3.019 -15.164 -9.104 1.00 89.94 205 VAL A O 1
ATOM 1562 N N . LEU A 1 206 ? -5.218 -14.703 -9.067 1.00 91.38 206 LEU A N 1
ATOM 1563 C CA . LEU A 1 206 ? -5.313 -14.383 -10.490 1.00 91.38 206 LEU A CA 1
ATOM 1564 C C . LEU A 1 206 ? -4.405 -13.203 -10.866 1.00 91.38 206 LEU A C 1
ATOM 1566 O O . LEU A 1 206 ? -3.702 -13.277 -11.870 1.00 91.38 206 LEU A O 1
ATOM 1570 N N . TYR A 1 207 ? -4.375 -12.152 -10.043 1.00 87.69 207 TYR A N 1
ATOM 1571 C CA . TYR A 1 207 ? -3.470 -11.015 -10.203 1.00 87.69 207 TYR A CA 1
ATOM 1572 C C . TYR A 1 207 ? -2.001 -11.460 -10.244 1.00 87.69 207 TYR A C 1
ATOM 1574 O O . TYR A 1 207 ? -1.294 -11.111 -11.189 1.00 87.69 207 TYR A O 1
ATOM 1582 N N . ILE A 1 208 ? -1.553 -12.280 -9.283 1.00 85.69 208 ILE A N 1
ATOM 1583 C CA . ILE A 1 208 ? -0.173 -12.794 -9.261 1.00 85.69 208 ILE A CA 1
ATOM 1584 C C . ILE A 1 208 ? 0.140 -13.574 -10.540 1.00 85.69 208 ILE A C 1
ATOM 1586 O O . ILE A 1 208 ? 1.180 -13.339 -11.153 1.00 85.69 208 ILE A O 1
ATOM 1590 N N . VAL A 1 209 ? -0.750 -14.478 -10.962 1.00 88.50 209 VAL A N 1
ATOM 1591 C CA . VAL A 1 209 ? -0.545 -15.302 -12.166 1.00 88.50 209 VAL A CA 1
ATOM 1592 C C . VAL A 1 209 ? -0.441 -14.434 -13.422 1.00 88.50 209 VAL A C 1
ATOM 1594 O O . VAL A 1 209 ? 0.455 -14.647 -14.238 1.00 88.50 209 VAL A O 1
ATOM 1597 N N . VAL A 1 210 ? -1.312 -13.431 -13.570 1.00 88.00 210 VAL A N 1
ATOM 1598 C CA . VAL A 1 210 ? -1.288 -12.519 -14.724 1.00 88.00 210 VAL A CA 1
ATOM 1599 C C . VAL A 1 210 ? -0.011 -11.682 -14.741 1.00 88.00 210 VAL A C 1
ATOM 1601 O O . VAL A 1 210 ? 0.626 -11.579 -15.787 1.00 88.00 210 VAL A O 1
ATOM 1604 N N . ILE A 1 211 ? 0.399 -11.116 -13.604 1.00 83.44 211 ILE A N 1
ATOM 1605 C CA . ILE A 1 211 ? 1.637 -10.327 -13.518 1.00 83.44 211 ILE A CA 1
ATOM 1606 C C . ILE A 1 211 ? 2.859 -11.194 -13.813 1.00 83.44 211 ILE A C 1
ATOM 1608 O O . ILE A 1 211 ? 3.733 -10.773 -14.568 1.00 83.44 211 ILE A O 1
ATOM 1612 N N . PHE A 1 212 ? 2.899 -12.416 -13.279 1.00 81.94 212 PHE A N 1
ATOM 1613 C CA . PHE A 1 212 ? 3.969 -13.368 -13.560 1.00 81.94 212 PHE A CA 1
ATOM 1614 C C . PHE A 1 212 ? 4.070 -13.678 -15.058 1.00 81.94 212 PHE A C 1
ATOM 1616 O O . PHE A 1 212 ? 5.158 -13.609 -15.626 1.00 81.94 212 PHE A O 1
ATOM 1623 N N . TYR A 1 213 ? 2.935 -13.951 -15.708 1.00 85.06 213 TYR A N 1
ATOM 1624 C CA . TYR A 1 213 ? 2.875 -14.221 -17.144 1.00 85.06 213 TYR A CA 1
ATOM 1625 C C . TYR A 1 213 ? 3.289 -13.010 -17.995 1.00 85.06 213 TYR A C 1
ATOM 1627 O O . TYR A 1 213 ? 4.022 -13.154 -18.970 1.00 85.06 213 TYR A O 1
ATOM 1635 N N . LEU A 1 214 ? 2.845 -11.801 -17.641 1.00 83.69 214 LEU A N 1
ATOM 1636 C CA . LEU A 1 214 ? 3.253 -10.589 -18.357 1.00 83.69 214 LEU A CA 1
ATOM 1637 C C . LEU A 1 214 ? 4.754 -10.333 -18.200 1.00 83.69 214 LEU A C 1
ATOM 1639 O O . LEU A 1 214 ? 5.422 -10.003 -19.178 1.00 83.69 214 LEU A O 1
ATOM 1643 N N . GLN A 1 215 ? 5.300 -10.543 -17.002 1.00 77.56 215 GLN A N 1
ATOM 1644 C CA . GLN A 1 215 ? 6.727 -10.366 -16.766 1.00 77.56 215 GLN A CA 1
ATOM 1645 C C . GLN A 1 215 ? 7.577 -11.407 -17.508 1.00 77.56 215 GLN A C 1
ATOM 1647 O O . GLN A 1 215 ? 8.611 -11.042 -18.066 1.00 77.56 215 GLN A O 1
ATOM 1652 N N . SER A 1 216 ? 7.174 -12.681 -17.5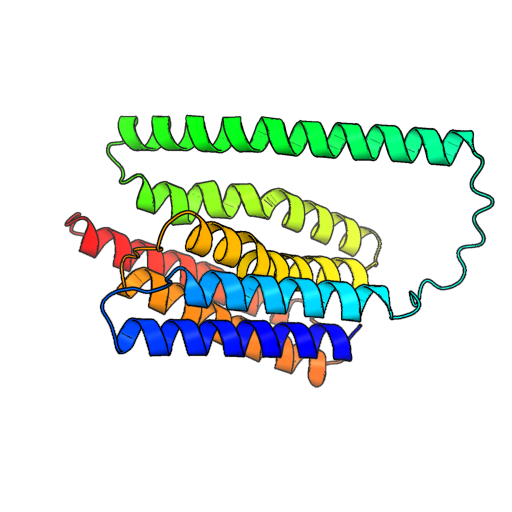53 1.00 76.50 216 SER A N 1
ATOM 1653 C CA . SER A 1 216 ? 7.948 -13.705 -18.271 1.00 76.50 216 SER A CA 1
ATOM 1654 C C . SER A 1 216 ? 8.059 -13.397 -19.768 1.00 76.50 216 SER A C 1
ATOM 1656 O O . SER A 1 216 ? 9.135 -13.566 -20.346 1.00 76.50 216 SER A O 1
ATOM 1658 N N . ARG A 1 217 ? 6.996 -12.849 -20.381 1.00 77.88 217 ARG A N 1
ATOM 1659 C CA . ARG A 1 217 ? 7.018 -12.399 -21.784 1.00 77.88 217 ARG A CA 1
ATOM 1660 C C . ARG A 1 217 ? 7.948 -11.211 -22.016 1.00 77.88 217 ARG A C 1
ATOM 1662 O O . ARG A 1 217 ? 8.691 -11.224 -22.991 1.00 77.88 217 ARG A O 1
ATOM 1669 N N . GLU A 1 218 ? 7.928 -10.219 -21.129 1.00 69.62 218 GLU A N 1
ATOM 1670 C CA . GLU A 1 218 ? 8.810 -9.041 -21.208 1.00 69.62 218 GLU A CA 1
ATOM 1671 C C . GLU A 1 218 ? 10.291 -9.406 -21.011 1.00 69.62 218 GLU A C 1
ATOM 1673 O O . GLU A 1 218 ? 11.172 -8.803 -21.618 1.00 69.62 218 GLU A O 1
ATOM 1678 N N . LEU A 1 219 ? 10.583 -10.430 -20.202 1.00 65.19 219 LEU A N 1
ATOM 1679 C CA . LEU A 1 219 ? 11.948 -10.914 -19.968 1.00 65.19 219 LEU A CA 1
ATOM 1680 C C . LEU A 1 219 ? 12.460 -11.876 -21.052 1.00 65.19 219 LEU A C 1
ATOM 1682 O O . LEU A 1 219 ? 13.594 -12.340 -20.956 1.00 65.19 219 LEU A O 1
ATOM 1686 N N . GLY A 1 220 ? 11.648 -12.207 -22.063 1.00 60.22 220 GLY A N 1
ATOM 1687 C CA . GLY A 1 220 ? 12.016 -13.175 -23.102 1.00 60.22 220 GLY A CA 1
ATOM 1688 C C . GLY A 1 220 ? 12.234 -14.600 -22.573 1.00 60.22 220 GLY A C 1
ATOM 1689 O O . GLY A 1 220 ? 12.743 -15.456 -23.296 1.00 60.22 220 GLY A O 1
ATOM 1690 N N . VAL A 1 221 ? 11.842 -14.871 -21.325 1.00 55.69 221 VAL A N 1
ATOM 1691 C CA . VAL A 1 221 ? 11.860 -16.207 -20.728 1.00 55.69 221 VAL A CA 1
ATOM 1692 C C . VAL A 1 221 ? 10.589 -16.898 -21.206 1.00 55.69 221 VAL A C 1
ATOM 1694 O O . VAL A 1 221 ? 9.543 -16.836 -20.562 1.00 55.69 221 VAL A O 1
ATOM 1697 N N . GLY A 1 222 ? 10.663 -17.471 -22.408 1.00 42.84 222 GLY A N 1
ATOM 1698 C CA . GLY A 1 222 ? 9.579 -18.266 -22.972 1.00 42.84 222 GLY A CA 1
ATOM 1699 C C . GLY A 1 222 ? 9.217 -19.413 -22.029 1.00 42.84 222 GLY A C 1
ATOM 1700 O O . GLY A 1 222 ? 10.070 -20.238 -21.706 1.00 42.84 222 GLY A O 1
ATOM 1701 N N . LEU A 1 223 ? 7.959 -19.431 -21.590 1.00 41.22 223 LEU A N 1
ATOM 1702 C CA . LEU A 1 223 ? 7.263 -20.636 -21.143 1.00 41.22 223 LEU A CA 1
ATOM 1703 C C . LEU A 1 223 ? 6.438 -21.169 -22.312 1.00 41.22 223 LEU A C 1
ATOM 1705 O O . LEU A 1 223 ? 5.799 -20.326 -22.988 1.00 41.22 223 LEU A O 1
#

pLDDT: mean 82.33, std 10.27, range [41.22, 95.12]

Foldseek 3Di:
DLVLLLVLLVVLLVLLVVLLVVVVVDQFSFAQVNLVVLQVVVVVSVVVVVPDDPPPPPPPDPQDPVNVVVVVVVVVVVVVVCVVVLVVQLVVLVVVCVVVVHDSVVSCVPVSVVVNCVVLVVQLVVCVVVVNNVRNSCSVSVVSSCCSRPVVSVVNNVPGDRDPSVLSNLVSVLSSVLSVLVSCCSVPPPDCDPVNVVVNVVSVVVNVVSNVVVSCVVVVVDD

Secondary structure (DSSP, 8-state):
-HHHHHHHHHHHHHHHHHHHHHHHHSS-SB-HHHHHHHHHHHHHHHHHHHTSPP----------HHHHHHHHHHHHHHHHHHHHHHHHHHHHHHHHHHHTT--HHHHIIIIIHHHHHHHHHHHHHHHHHTT-HHHHHHHHHHHHHHIIIIIHHHHHHHS-B---HHHHHHHHHHHHHHHHHHHHHHHH-SS--HHHHHHHHHHHHHHHHHHHHHHHHHTT---